Protein AF-A0A0G1FVR7-F1 (afdb_monomer_lite)

Foldseek 3Di:
DAEAEDEDDLVSQVVLQVVQVVCVVVCVVQVFDWDDDPDDSVVVDDPVVQPCPLLVVLLVVLVVLLVVLVCLLVDPDDPYAYEYEYCTTTQKAEDPQHYIYGHPHCVVVDDSNVSSLSVSLRSVCNSCVVLCVVVVFDPLLSSLLSVVSSCVSRVDDPPPDPRPDPCVQLVVLCVVDPPPSNSSRVRSD

Structure (mmCIF, N/CA/C/O backbone):
data_AF-A0A0G1FVR7-F1
#
_entry.id   AF-A0A0G1FVR7-F1
#
loop_
_atom_site.group_PDB
_atom_site.id
_atom_site.type_symbol
_atom_site.label_atom_id
_atom_site.label_alt_id
_atom_site.label_comp_id
_atom_site.label_asym_id
_atom_site.label_entity_id
_atom_site.label_seq_id
_atom_site.pdbx_PDB_ins_code
_atom_site.Cartn_x
_atom_site.Cartn_y
_atom_site.Cartn_z
_atom_site.occupancy
_atom_site.B_iso_or_equiv
_atom_site.auth_seq_id
_atom_site.auth_comp_id
_atom_site.auth_asym_id
_atom_site.auth_atom_id
_atom_site.pdbx_PDB_model_num
ATOM 1 N N . MET A 1 1 ? 9.400 4.899 13.885 1.00 84.56 1 MET A N 1
ATOM 2 C CA . MET A 1 1 ? 9.376 3.936 12.761 1.00 84.56 1 MET A CA 1
ATOM 3 C C . MET A 1 1 ? 10.341 4.420 11.691 1.00 84.56 1 MET A C 1
ATOM 5 O O . MET A 1 1 ? 10.355 5.613 11.426 1.00 84.56 1 MET A O 1
ATOM 9 N N . ARG A 1 2 ? 11.156 3.541 11.108 1.00 88.56 2 ARG A N 1
ATOM 10 C CA . ARG A 1 2 ? 12.060 3.830 9.986 1.00 88.56 2 ARG A CA 1
ATOM 11 C C . ARG A 1 2 ? 11.518 3.166 8.724 1.00 88.56 2 ARG A C 1
ATOM 13 O O . ARG A 1 2 ? 11.055 2.033 8.784 1.00 88.56 2 ARG A O 1
ATOM 20 N N . ILE A 1 3 ? 11.620 3.832 7.583 1.00 93.19 3 ILE A N 1
ATOM 21 C CA . ILE A 1 3 ? 11.258 3.244 6.290 1.00 93.19 3 ILE A CA 1
ATOM 22 C C . ILE A 1 3 ? 12.531 2.987 5.490 1.00 93.19 3 ILE A C 1
ATOM 24 O O . ILE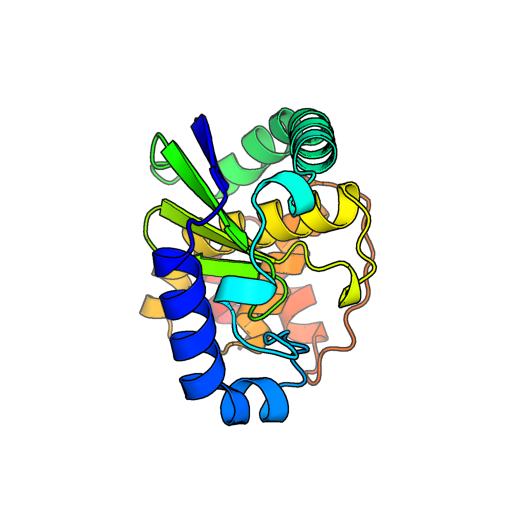 A 1 3 ? 13.396 3.860 5.384 1.00 93.19 3 ILE A O 1
ATOM 28 N N . LYS A 1 4 ? 12.670 1.760 4.981 1.00 95.88 4 LYS A N 1
ATOM 29 C CA . LYS A 1 4 ? 13.758 1.346 4.091 1.00 95.88 4 LYS A CA 1
ATOM 30 C C . LYS A 1 4 ? 13.198 1.141 2.694 1.00 95.88 4 LYS A C 1
ATOM 32 O O . LYS A 1 4 ? 12.375 0.255 2.492 1.00 95.88 4 LYS A O 1
ATOM 37 N N . PHE A 1 5 ? 13.671 1.949 1.759 1.00 96.38 5 PHE A N 1
ATOM 38 C CA . PHE A 1 5 ? 13.291 1.881 0.356 1.00 96.38 5 PHE A CA 1
ATOM 39 C C . PHE A 1 5 ? 14.248 0.972 -0.408 1.00 96.38 5 PHE A C 1
ATOM 41 O O . PHE A 1 5 ? 15.455 0.998 -0.162 1.00 96.38 5 PHE A O 1
ATOM 48 N N . LYS A 1 6 ? 13.708 0.186 -1.335 1.00 95.06 6 LYS A N 1
ATOM 49 C CA . LYS A 1 6 ? 14.468 -0.689 -2.221 1.00 95.06 6 LYS A CA 1
ATOM 50 C C . LYS A 1 6 ? 13.787 -0.766 -3.589 1.00 95.06 6 LYS A C 1
ATOM 52 O O . LYS A 1 6 ? 12.567 -0.853 -3.673 1.00 95.06 6 LYS A O 1
ATOM 57 N N . ILE A 1 7 ? 14.584 -0.783 -4.651 1.00 95.75 7 ILE A N 1
ATOM 58 C CA . ILE A 1 7 ? 14.139 -1.196 -5.987 1.00 95.75 7 ILE A CA 1
ATOM 59 C C . ILE A 1 7 ? 14.305 -2.712 -6.077 1.00 95.75 7 ILE A C 1
ATOM 61 O O . ILE A 1 7 ? 15.354 -3.237 -5.689 1.00 95.75 7 ILE A O 1
ATOM 65 N N . ASN A 1 8 ? 13.268 -3.414 -6.529 1.00 95.44 8 ASN A N 1
ATOM 66 C CA . ASN A 1 8 ? 13.366 -4.851 -6.745 1.00 95.44 8 ASN A CA 1
ATOM 67 C C . ASN A 1 8 ? 14.413 -5.154 -7.814 1.00 95.44 8 ASN A C 1
ATOM 69 O O . ASN A 1 8 ? 14.462 -4.496 -8.849 1.00 95.44 8 ASN A O 1
ATOM 73 N N . ASN A 1 9 ? 15.231 -6.171 -7.564 1.00 94.38 9 ASN A N 1
ATOM 74 C CA . ASN A 1 9 ? 16.109 -6.712 -8.591 1.00 94.38 9 ASN A CA 1
ATOM 75 C C . ASN A 1 9 ? 15.336 -7.633 -9.551 1.00 94.38 9 ASN A C 1
ATOM 77 O O . ASN A 1 9 ? 14.172 -7.965 -9.322 1.00 94.38 9 ASN A O 1
ATOM 81 N N . LEU A 1 10 ? 16.010 -8.084 -10.609 1.00 93.69 10 LEU A N 1
ATOM 82 C CA . LEU A 1 10 ? 15.426 -8.939 -11.643 1.00 93.69 10 LEU A CA 1
ATOM 83 C C . LEU A 1 10 ? 14.717 -10.183 -11.075 1.00 93.69 10 LEU A C 1
ATOM 85 O O . LEU A 1 10 ? 13.601 -10.507 -11.470 1.00 93.69 10 LEU A O 1
ATOM 89 N N . GLU A 1 11 ? 15.339 -10.860 -10.113 1.00 95.19 11 GLU A N 1
ATOM 90 C CA . GLU A 1 11 ? 14.785 -12.065 -9.492 1.00 95.19 11 GLU A CA 1
ATOM 91 C C . GLU A 1 11 ? 13.544 -11.763 -8.636 1.00 95.19 11 GLU A C 1
ATOM 93 O O . GLU A 1 11 ? 12.561 -12.505 -8.638 1.00 95.19 11 GLU A O 1
ATOM 98 N N . GLU A 1 12 ? 13.544 -10.636 -7.929 1.00 96.19 12 GLU A N 1
ATOM 99 C CA . GLU A 1 12 ? 12.371 -10.170 -7.193 1.00 96.19 12 GLU A CA 1
ATOM 100 C C . GLU A 1 12 ? 11.224 -9.800 -8.140 1.00 96.19 12 GLU A C 1
ATOM 102 O O . GLU A 1 12 ? 10.076 -10.143 -7.852 1.00 96.19 12 GLU A O 1
ATOM 107 N N . GLU A 1 13 ? 11.514 -9.193 -9.293 1.00 96.44 13 GLU A N 1
ATOM 108 C CA . GLU A 1 13 ? 10.503 -8.922 -10.320 1.00 96.44 13 GLU A CA 1
ATOM 109 C C . GLU A 1 13 ? 9.906 -10.204 -10.904 1.00 96.44 13 GLU A C 1
ATOM 111 O O . GLU A 1 13 ? 8.682 -10.298 -11.036 1.00 96.44 13 GLU A O 1
ATOM 116 N N . ARG A 1 14 ? 10.718 -11.244 -11.154 1.00 96.38 14 ARG A N 1
ATOM 117 C CA . ARG A 1 14 ? 10.198 -12.562 -11.568 1.00 96.38 14 ARG A CA 1
ATOM 118 C C . ARG A 1 14 ? 9.183 -13.101 -10.569 1.00 96.38 14 ARG A C 1
ATOM 120 O O . ARG A 1 14 ? 8.122 -13.585 -10.966 1.00 96.38 14 ARG A O 1
ATOM 127 N N . ARG A 1 15 ? 9.459 -12.972 -9.268 1.00 96.94 15 ARG A N 1
ATOM 128 C CA . ARG A 1 15 ? 8.536 -13.411 -8.206 1.00 96.94 15 ARG A CA 1
ATOM 129 C C . ARG A 1 15 ? 7.251 -12.590 -8.185 1.00 96.94 15 ARG A C 1
ATOM 131 O O . ARG A 1 15 ? 6.174 -13.163 -8.007 1.00 96.94 15 ARG A O 1
ATOM 138 N N . VAL A 1 16 ? 7.337 -11.274 -8.386 1.00 97.00 16 VAL A N 1
ATOM 139 C CA . VAL A 1 16 ? 6.151 -10.407 -8.494 1.00 97.00 16 VAL A CA 1
ATOM 140 C C . VAL A 1 16 ? 5.298 -10.808 -9.696 1.00 97.00 16 VAL A C 1
ATOM 142 O O . VAL A 1 16 ? 4.085 -10.972 -9.550 1.00 97.00 16 VAL A O 1
ATOM 145 N N . ILE A 1 17 ? 5.912 -11.038 -10.856 1.00 96.88 17 ILE A N 1
ATOM 146 C CA . ILE A 1 17 ? 5.222 -11.470 -12.077 1.00 96.88 17 ILE A CA 1
ATOM 147 C C . ILE A 1 17 ? 4.570 -12.837 -11.882 1.00 96.88 17 ILE A C 1
ATOM 149 O O . ILE A 1 17 ? 3.385 -12.990 -12.174 1.00 96.88 17 ILE A O 1
ATOM 153 N N . ALA A 1 18 ? 5.296 -13.819 -11.343 1.00 97.12 18 ALA A N 1
ATOM 154 C CA . ALA A 1 18 ? 4.766 -15.155 -11.081 1.00 97.12 18 ALA A CA 1
ATOM 155 C C . ALA A 1 18 ? 3.558 -15.107 -10.132 1.00 97.12 18 ALA A C 1
ATOM 157 O O . ALA A 1 18 ? 2.510 -15.696 -10.414 1.00 97.12 18 ALA A O 1
ATOM 158 N N . ARG A 1 19 ? 3.656 -14.333 -9.042 1.00 96.56 19 ARG A N 1
ATOM 159 C CA . ARG A 1 19 ? 2.534 -14.115 -8.121 1.00 96.56 19 ARG A CA 1
ATOM 160 C C . ARG A 1 19 ? 1.362 -13.429 -8.815 1.00 96.56 19 ARG A C 1
ATOM 162 O O . ARG A 1 19 ? 0.218 -13.802 -8.570 1.00 96.56 19 ARG A O 1
ATOM 169 N N . THR A 1 20 ? 1.633 -12.441 -9.663 1.00 96.38 20 THR A N 1
ATOM 170 C CA . THR A 1 20 ? 0.590 -11.716 -10.396 1.00 96.38 20 THR A CA 1
ATOM 171 C C . THR A 1 20 ? -0.153 -12.660 -11.330 1.00 96.38 20 THR A C 1
ATOM 173 O O . THR A 1 20 ? -1.373 -12.746 -11.242 1.00 96.38 20 THR A O 1
ATOM 176 N N . LYS A 1 21 ? 0.578 -13.457 -12.123 1.00 96.56 21 LYS A N 1
ATOM 177 C CA . LYS A 1 21 ? 0.022 -14.478 -13.023 1.00 96.56 21 LYS A CA 1
ATOM 178 C C . LYS A 1 21 ? -0.873 -15.476 -12.287 1.00 96.56 21 LYS A C 1
ATOM 180 O O . LYS A 1 21 ? -1.986 -15.729 -12.737 1.00 96.56 21 LYS A O 1
ATOM 185 N N . LYS A 1 22 ? -0.444 -15.959 -11.115 1.00 97.38 22 LYS A N 1
ATOM 186 C CA . LYS A 1 22 ? -1.236 -16.880 -10.278 1.00 97.38 22 LYS A CA 1
ATOM 187 C C . LYS A 1 22 ? -2.582 -16.292 -9.824 1.00 97.38 22 LYS A C 1
ATOM 189 O O . LYS A 1 22 ? -3.509 -17.048 -9.561 1.00 97.38 22 LYS A O 1
ATOM 194 N N . ASN A 1 23 ? -2.700 -14.966 -9.728 1.00 95.94 23 ASN A N 1
ATOM 195 C CA . ASN A 1 23 ? -3.872 -14.285 -9.170 1.00 95.94 23 ASN A CA 1
ATOM 196 C C . ASN A 1 23 ? -4.674 -13.470 -10.204 1.00 95.94 23 ASN A C 1
ATOM 198 O O . ASN A 1 23 ? -5.590 -12.750 -9.816 1.00 95.94 23 ASN A O 1
ATOM 202 N N . ILE A 1 24 ? -4.384 -13.588 -11.510 1.00 95.50 24 ILE A N 1
ATOM 203 C CA . ILE A 1 24 ? -5.054 -12.799 -12.566 1.00 95.50 24 ILE A CA 1
ATOM 204 C C . ILE A 1 24 ? -6.577 -12.905 -12.486 1.00 95.50 24 ILE A C 1
ATOM 206 O O . ILE A 1 24 ? -7.256 -11.883 -12.542 1.00 95.50 24 ILE A O 1
ATOM 210 N N . ALA A 1 25 ? -7.116 -14.121 -12.352 1.00 96.06 25 ALA A N 1
ATOM 211 C CA . ALA A 1 25 ? -8.562 -14.329 -12.293 1.00 96.06 25 ALA A CA 1
ATOM 212 C C . ALA A 1 25 ? -9.182 -13.582 -11.105 1.00 96.06 25 ALA A C 1
ATOM 214 O O . ALA A 1 25 ? -10.170 -12.871 -11.259 1.00 96.06 25 ALA A O 1
ATOM 215 N N . TRP A 1 26 ? -8.546 -13.668 -9.936 1.00 95.25 26 TRP A N 1
ATOM 216 C CA . TRP A 1 26 ? -8.997 -12.965 -8.741 1.00 95.25 26 TRP A CA 1
ATOM 217 C C . TRP A 1 26 ? -8.943 -11.442 -8.914 1.00 95.25 26 TRP A C 1
ATOM 219 O O . TRP A 1 26 ? -9.895 -10.757 -8.545 1.00 95.25 26 TRP A O 1
ATOM 229 N N . PHE A 1 27 ? -7.870 -10.908 -9.514 1.00 94.50 27 PHE A N 1
ATOM 230 C CA . PHE A 1 27 ? -7.745 -9.471 -9.778 1.00 94.50 27 PHE A CA 1
ATOM 231 C C . PHE A 1 27 ? -8.822 -8.980 -10.741 1.00 94.50 27 PHE A C 1
ATOM 233 O O . PHE A 1 27 ? -9.510 -8.010 -10.433 1.00 94.50 27 PHE A O 1
ATOM 240 N N . LYS A 1 28 ? -9.018 -9.685 -11.863 1.00 93.25 28 LYS A N 1
ATOM 241 C CA . LYS A 1 28 ? -10.048 -9.354 -12.856 1.00 93.25 28 LYS A CA 1
ATOM 242 C C . LYS A 1 28 ? -11.447 -9.374 -12.245 1.00 93.25 28 LYS A C 1
ATOM 244 O O . LYS A 1 28 ? -12.172 -8.396 -12.380 1.00 93.25 28 LYS A O 1
ATOM 249 N N . ASN A 1 29 ? -11.785 -10.429 -11.501 1.00 93.62 29 ASN A N 1
ATOM 250 C CA . ASN A 1 29 ? -13.096 -10.575 -10.860 1.00 93.62 29 ASN A CA 1
ATOM 251 C C . ASN A 1 29 ? -13.389 -9.476 -9.826 1.00 93.62 29 ASN A C 1
ATOM 253 O O . ASN A 1 29 ? -14.543 -9.259 -9.473 1.00 93.62 29 ASN A O 1
ATOM 257 N N . ARG A 1 30 ? -12.355 -8.795 -9.323 1.00 90.44 30 ARG A N 1
ATOM 258 C CA . ARG A 1 30 ? -12.471 -7.700 -8.352 1.00 90.44 30 ARG A CA 1
ATOM 259 C C . ARG A 1 30 ? -12.168 -6.325 -8.942 1.00 90.44 30 ARG A C 1
ATOM 261 O O . ARG A 1 30 ? -12.019 -5.372 -8.189 1.00 90.44 30 ARG A O 1
ATOM 268 N N . GLY A 1 31 ? -12.062 -6.213 -10.266 1.00 90.81 31 GLY A N 1
ATOM 269 C CA . GLY A 1 31 ? -11.836 -4.933 -10.940 1.00 90.81 31 GLY A CA 1
ATOM 270 C C . GLY A 1 31 ? -10.450 -4.325 -10.704 1.00 90.81 31 GLY A C 1
ATOM 271 O O . GLY A 1 31 ? -10.259 -3.132 -10.928 1.00 90.81 31 GLY A O 1
ATOM 272 N N . TYR A 1 32 ? -9.464 -5.111 -10.263 1.00 91.25 32 TYR A N 1
ATOM 273 C CA . TYR A 1 32 ? -8.098 -4.619 -10.101 1.00 91.25 32 TYR A CA 1
ATOM 274 C C . TYR A 1 32 ? -7.389 -4.492 -11.448 1.00 91.25 32 TYR A C 1
ATOM 276 O O . TYR A 1 32 ? -7.261 -5.462 -12.198 1.00 91.25 32 TYR A O 1
ATOM 284 N N . PHE A 1 33 ? -6.820 -3.313 -11.700 1.00 92.44 33 PHE A N 1
ATOM 285 C CA . PHE A 1 33 ? -5.826 -3.124 -12.750 1.00 92.44 33 PHE A CA 1
ATOM 286 C C . PHE A 1 33 ? -4.452 -3.636 -12.290 1.00 92.44 33 PHE A C 1
ATOM 288 O O . PHE A 1 33 ? -4.021 -3.365 -11.161 1.00 92.44 33 PHE A O 1
ATOM 295 N N . PHE A 1 34 ? -3.749 -4.349 -13.170 1.00 95.00 34 PHE A N 1
ATOM 296 C CA . PHE A 1 34 ? -2.412 -4.894 -12.932 1.00 95.00 34 PHE A CA 1
ATOM 297 C C . PHE A 1 34 ? -1.532 -4.754 -14.177 1.00 95.00 34 PHE A C 1
ATOM 299 O O . PHE A 1 34 ? -2.031 -4.728 -15.300 1.00 95.00 34 PHE A O 1
ATOM 306 N N . THR A 1 35 ? -0.215 -4.714 -13.981 1.00 95.44 35 THR A N 1
ATOM 307 C CA . THR A 1 35 ? 0.769 -4.695 -15.069 1.00 95.44 35 THR A CA 1
ATOM 308 C C . THR A 1 35 ? 1.586 -5.984 -15.115 1.00 95.44 35 THR A C 1
ATOM 310 O O . THR A 1 35 ? 1.921 -6.585 -14.094 1.00 95.44 35 THR A O 1
ATOM 313 N N . LEU A 1 36 ? 1.919 -6.410 -16.327 1.00 95.25 36 LEU A N 1
ATOM 314 C CA . LEU A 1 36 ? 2.846 -7.494 -16.648 1.00 95.25 36 LEU A CA 1
ATOM 315 C C . LEU A 1 36 ? 3.868 -6.947 -17.660 1.00 95.25 36 LEU A C 1
ATOM 317 O O . LEU A 1 36 ? 3.597 -5.892 -18.244 1.00 95.25 36 LEU A O 1
ATOM 321 N N . PRO A 1 37 ? 5.034 -7.593 -17.829 1.00 93.44 37 PRO A N 1
ATOM 322 C CA . PRO A 1 37 ? 5.956 -7.222 -18.897 1.00 93.44 37 PRO A CA 1
ATOM 323 C C . PRO A 1 37 ? 5.302 -7.462 -20.260 1.00 93.44 37 PRO A C 1
ATOM 325 O O . PRO A 1 37 ? 4.536 -8.420 -20.409 1.00 93.44 37 PRO A O 1
ATOM 328 N N . ASP A 1 38 ? 5.584 -6.584 -21.221 1.00 90.19 38 ASP A N 1
ATOM 329 C CA . ASP A 1 38 ? 5.068 -6.710 -22.590 1.00 90.19 38 ASP A CA 1
ATOM 330 C C . ASP A 1 38 ? 5.922 -7.713 -23.403 1.00 90.19 38 ASP A C 1
ATOM 332 O O . ASP A 1 38 ? 5.406 -8.424 -24.261 1.00 90.19 38 ASP A O 1
ATOM 336 N N . ASN A 1 39 ? 7.208 -7.830 -23.059 1.00 91.19 39 ASN A N 1
ATOM 337 C CA . ASN A 1 39 ? 8.238 -8.692 -23.641 1.00 91.19 39 ASN A CA 1
ATOM 338 C C . ASN A 1 39 ? 8.929 -9.535 -22.551 1.00 91.19 39 ASN A C 1
ATOM 340 O O . ASN A 1 39 ? 8.396 -9.754 -21.456 1.00 91.19 39 ASN A O 1
ATOM 344 N N . ARG A 1 40 ? 10.136 -10.045 -22.833 1.00 89.62 40 ARG A N 1
ATOM 345 C CA . ARG A 1 40 ? 10.938 -10.744 -21.823 1.00 89.62 40 ARG A CA 1
ATOM 346 C C . ARG A 1 40 ? 11.379 -9.759 -20.745 1.00 89.62 40 ARG A C 1
ATOM 348 O O . ARG A 1 40 ? 11.822 -8.649 -21.026 1.00 89.62 40 ARG A O 1
ATOM 355 N N . LEU A 1 41 ? 11.279 -10.183 -19.487 1.00 90.69 41 LEU A N 1
ATOM 356 C CA . LEU A 1 41 ? 11.603 -9.335 -18.341 1.00 90.69 41 LEU A CA 1
ATOM 357 C C . LEU A 1 41 ? 13.048 -8.819 -18.405 1.00 90.69 41 LEU A C 1
ATOM 359 O O . LEU A 1 41 ? 13.304 -7.671 -18.058 1.00 90.69 41 LEU A O 1
ATOM 363 N N . GLU A 1 42 ? 13.971 -9.668 -18.841 1.00 90.06 42 GLU A N 1
ATOM 364 C CA . GLU A 1 42 ? 15.397 -9.380 -18.987 1.00 90.06 42 GLU A CA 1
ATOM 365 C C . GLU A 1 42 ? 15.671 -8.229 -19.965 1.00 90.06 42 GLU A C 1
ATOM 367 O O . GLU A 1 42 ? 16.635 -7.494 -19.780 1.00 90.06 42 GLU A O 1
ATOM 372 N N . GLU A 1 43 ? 14.813 -8.054 -20.971 1.00 87.75 43 GLU A N 1
ATOM 373 C CA . GLU A 1 43 ? 14.919 -6.996 -21.982 1.00 87.75 43 GLU A CA 1
ATOM 374 C C . GLU A 1 43 ? 14.299 -5.682 -21.483 1.00 87.75 43 GLU A C 1
ATOM 376 O O . GLU A 1 43 ? 14.758 -4.586 -21.809 1.00 87.75 43 GLU A O 1
ATOM 381 N N . GLU A 1 44 ? 13.252 -5.767 -20.658 1.00 85.75 44 GLU A N 1
ATOM 382 C CA . GLU A 1 44 ? 12.537 -4.590 -20.162 1.00 85.75 44 GLU A CA 1
ATOM 383 C C . GLU A 1 44 ? 13.131 -3.999 -18.884 1.00 85.75 44 GLU A C 1
ATOM 385 O O . GLU A 1 44 ? 13.023 -2.782 -18.652 1.00 85.75 44 GLU A O 1
ATOM 390 N N . TYR A 1 45 ? 13.724 -4.849 -18.043 1.00 87.94 45 TYR A N 1
ATOM 391 C CA . TYR A 1 45 ? 14.236 -4.474 -16.736 1.00 87.94 45 TYR A CA 1
ATOM 392 C C . TYR A 1 45 ? 15.445 -3.544 -16.866 1.00 87.94 45 TYR A C 1
ATOM 394 O O . TYR A 1 45 ? 16.499 -3.900 -17.378 1.00 87.94 45 TYR A O 1
ATOM 402 N N . SER A 1 46 ? 15.303 -2.345 -16.311 1.00 82.38 46 SER A N 1
ATOM 403 C CA . SER A 1 46 ? 16.415 -1.437 -16.053 1.00 82.38 46 SER A CA 1
ATOM 404 C C . SER A 1 46 ? 16.138 -0.698 -14.751 1.00 82.38 46 SER A C 1
ATOM 406 O O . SER A 1 46 ? 15.070 -0.103 -14.584 1.00 82.38 46 SER A O 1
ATOM 408 N N . GLY A 1 47 ? 17.098 -0.732 -13.823 1.00 73.75 47 GLY A N 1
ATOM 409 C CA . GLY A 1 47 ? 16.978 -0.055 -12.529 1.00 73.75 47 GLY A CA 1
ATOM 410 C C . GLY A 1 47 ? 16.806 1.463 -12.663 1.00 73.75 47 GLY A C 1
ATOM 411 O O . GLY A 1 47 ? 16.125 2.082 -11.848 1.00 73.75 47 GLY A O 1
ATOM 412 N N . GLU A 1 48 ? 17.333 2.062 -13.732 1.00 76.56 48 GLU A N 1
ATOM 413 C CA . GLU A 1 48 ? 17.220 3.500 -14.009 1.00 76.56 48 GLU A CA 1
ATOM 414 C C . GLU A 1 48 ? 15.776 3.933 -14.288 1.00 76.56 48 GLU A C 1
ATOM 416 O O . GLU A 1 48 ? 15.368 5.050 -13.957 1.00 76.56 48 GLU A O 1
ATOM 421 N N . LYS A 1 49 ? 14.953 3.019 -14.818 1.00 78.19 49 LYS A N 1
ATOM 422 C CA . LYS A 1 49 ? 13.541 3.278 -15.127 1.00 78.19 49 LYS A CA 1
ATOM 423 C C . LYS A 1 49 ? 12.667 3.458 -13.883 1.00 78.19 49 LYS A C 1
ATOM 425 O O . LYS A 1 49 ? 11.485 3.763 -14.025 1.00 78.19 49 LYS A O 1
ATOM 430 N N . TYR A 1 50 ? 13.197 3.240 -12.679 1.00 79.50 50 TYR A N 1
ATOM 431 C CA . TYR A 1 50 ? 12.395 3.250 -11.458 1.00 79.50 50 TYR A CA 1
ATOM 432 C C . TYR A 1 50 ? 12.208 4.646 -10.853 1.00 79.50 50 TYR A C 1
ATOM 434 O O . TYR A 1 50 ? 11.344 4.781 -10.003 1.00 79.50 50 TYR A O 1
ATOM 442 N N . LYS A 1 51 ? 12.957 5.682 -11.272 1.00 83.12 51 LYS A N 1
ATOM 443 C CA . LYS A 1 51 ? 12.783 7.116 -10.904 1.00 83.12 51 LYS A CA 1
ATOM 444 C C . LYS A 1 51 ? 12.085 7.394 -9.542 1.00 83.12 51 LYS A C 1
ATOM 446 O O . LYS A 1 51 ? 11.194 8.235 -9.442 1.00 83.12 51 LYS A O 1
ATOM 451 N N . ILE A 1 52 ? 12.504 6.713 -8.464 1.00 92.38 52 ILE A N 1
ATOM 452 C CA . ILE A 1 52 ? 11.782 6.719 -7.170 1.00 92.38 52 ILE A CA 1
ATOM 453 C C . ILE A 1 52 ? 12.079 7.944 -6.303 1.00 92.38 52 ILE A C 1
ATOM 455 O O . ILE A 1 52 ? 11.429 8.151 -5.280 1.00 92.38 52 ILE A O 1
ATOM 459 N N . SER A 1 53 ? 13.067 8.758 -6.675 1.00 93.62 53 SER A N 1
ATOM 460 C CA . SER A 1 53 ? 13.506 9.915 -5.887 1.00 93.62 53 SER A CA 1
ATOM 461 C C . SER A 1 53 ? 12.369 10.909 -5.641 1.00 93.62 53 SER A C 1
ATOM 463 O O . SER A 1 53 ? 12.208 11.386 -4.518 1.00 93.62 53 SER A O 1
ATOM 465 N N . ALA A 1 54 ? 11.534 11.161 -6.653 1.00 93.06 54 ALA A N 1
ATOM 466 C CA . ALA A 1 54 ? 10.362 12.023 -6.531 1.00 93.06 54 ALA A CA 1
ATOM 467 C C . ALA A 1 54 ? 9.325 11.445 -5.554 1.00 93.06 54 ALA A C 1
ATOM 469 O O . ALA A 1 54 ? 8.811 12.172 -4.710 1.00 93.06 54 ALA A O 1
ATOM 470 N N . VAL A 1 55 ? 9.071 10.133 -5.609 1.00 94.00 55 VAL A N 1
ATOM 471 C CA . VAL A 1 55 ? 8.151 9.444 -4.687 1.00 94.00 55 VAL A CA 1
ATOM 472 C C . VAL A 1 55 ? 8.660 9.537 -3.252 1.00 94.00 55 VAL A C 1
ATOM 474 O O . VAL A 1 55 ? 7.907 9.891 -2.350 1.00 94.00 55 VAL A O 1
ATOM 477 N N . ILE A 1 56 ? 9.953 9.276 -3.035 1.00 95.75 56 ILE A N 1
ATOM 478 C CA . ILE A 1 56 ? 10.574 9.391 -1.710 1.00 95.75 56 ILE A CA 1
ATOM 479 C C . ILE A 1 56 ? 10.471 10.833 -1.204 1.00 95.75 56 ILE A C 1
ATOM 481 O O . ILE A 1 56 ? 10.140 11.042 -0.040 1.00 95.75 56 ILE A O 1
ATOM 485 N N . LYS A 1 57 ? 10.720 11.831 -2.059 1.00 95.88 57 LYS A N 1
ATOM 486 C CA . LYS A 1 57 ? 10.583 13.247 -1.699 1.00 95.88 57 LYS A CA 1
ATOM 487 C C . LYS A 1 57 ? 9.155 13.583 -1.270 1.00 95.88 57 LYS A C 1
ATOM 489 O O . LYS A 1 57 ? 8.991 14.228 -0.238 1.00 95.88 57 LYS A O 1
ATOM 494 N N . GLU A 1 58 ? 8.141 13.134 -2.011 1.00 94.38 58 GLU A N 1
ATOM 495 C CA . GLU A 1 58 ? 6.737 13.327 -1.621 1.00 94.38 58 GLU A CA 1
ATOM 496 C C . GLU A 1 58 ? 6.410 12.621 -0.304 1.00 94.38 58 GLU A C 1
ATOM 498 O O . GLU A 1 58 ? 5.837 13.247 0.588 1.00 94.38 58 GLU A O 1
ATOM 503 N N . TRP A 1 59 ? 6.865 11.378 -0.123 1.00 95.00 59 TRP A N 1
ATOM 504 C CA . TRP A 1 59 ? 6.695 10.653 1.136 1.00 95.00 59 TRP A CA 1
ATOM 505 C C . TRP A 1 59 ? 7.233 11.442 2.327 1.00 95.00 59 TRP A C 1
ATOM 507 O O . TRP A 1 59 ? 6.543 11.583 3.333 1.00 95.00 59 TRP A O 1
ATOM 517 N N . ARG A 1 60 ? 8.443 12.008 2.219 1.00 95.19 60 ARG A N 1
ATOM 518 C CA . ARG A 1 60 ? 9.059 12.781 3.312 1.00 95.19 60 ARG A CA 1
ATOM 519 C C . ARG A 1 60 ? 8.233 13.996 3.731 1.00 95.19 60 ARG A C 1
ATOM 521 O O . ARG A 1 60 ? 8.267 14.348 4.907 1.00 95.19 60 ARG A O 1
ATOM 528 N N . LYS A 1 61 ? 7.469 14.609 2.820 1.00 93.25 61 LYS A N 1
ATOM 529 C CA . LYS A 1 61 ? 6.575 15.731 3.157 1.00 93.25 61 LYS A CA 1
ATOM 530 C C . LYS A 1 61 ? 5.423 15.284 4.057 1.00 93.25 61 LYS A C 1
ATOM 532 O O . LYS A 1 61 ? 5.075 15.986 5.001 1.00 93.25 61 LYS A O 1
ATOM 537 N N . THR A 1 62 ? 4.846 14.115 3.782 1.00 89.38 62 THR A N 1
ATOM 538 C CA . THR A 1 62 ? 3.694 13.577 4.525 1.00 89.38 62 THR A CA 1
ATOM 539 C C . THR A 1 62 ? 4.089 12.690 5.703 1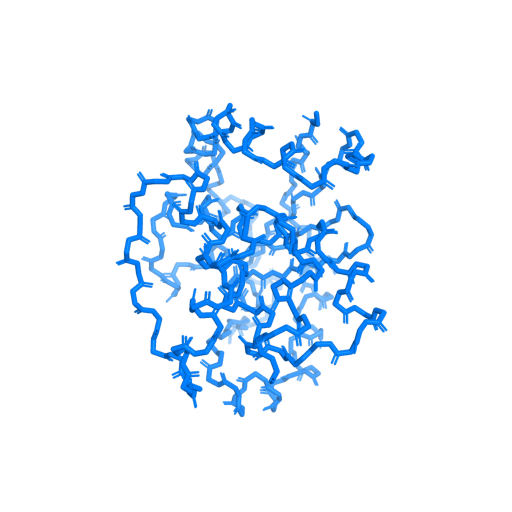.00 89.38 62 THR A C 1
ATOM 541 O O . THR A 1 62 ? 3.270 12.441 6.583 1.00 89.38 62 THR A O 1
ATOM 544 N N . GLU A 1 63 ? 5.340 12.226 5.756 1.00 91.88 63 GLU A N 1
ATOM 545 C CA . GLU A 1 63 ? 5.819 11.227 6.715 1.00 91.88 63 GLU A CA 1
ATOM 546 C C . GLU A 1 63 ? 5.549 11.633 8.162 1.00 91.88 63 GLU A C 1
ATOM 548 O O . GLU A 1 63 ? 5.024 10.834 8.928 1.00 91.88 63 GLU A O 1
ATOM 553 N N . LYS A 1 64 ? 5.851 12.878 8.553 1.00 90.44 64 LYS A N 1
ATOM 554 C CA . LYS A 1 64 ? 5.639 13.337 9.936 1.00 90.44 64 LYS A CA 1
ATOM 555 C C . LYS A 1 64 ? 4.164 13.270 10.345 1.00 90.44 64 LYS A C 1
ATOM 557 O O . LYS A 1 64 ? 3.863 12.825 11.452 1.00 90.44 64 LYS A O 1
ATOM 562 N N . ILE A 1 65 ? 3.268 13.710 9.461 1.00 91.44 65 ILE A N 1
ATOM 563 C CA . ILE A 1 65 ? 1.817 13.703 9.691 1.00 91.44 65 ILE A CA 1
ATOM 564 C C . ILE A 1 65 ? 1.330 12.257 9.773 1.00 91.44 65 ILE A C 1
ATOM 566 O O . ILE A 1 65 ? 0.709 11.874 10.761 1.00 91.44 65 ILE A O 1
ATOM 570 N N . PHE A 1 66 ? 1.722 11.429 8.804 1.00 92.44 66 PHE A N 1
ATOM 571 C CA . PHE A 1 66 ? 1.366 10.018 8.771 1.00 92.44 66 PHE A CA 1
ATOM 572 C C . PHE A 1 66 ? 1.840 9.267 10.021 1.00 92.44 66 PHE A C 1
ATOM 574 O O . PHE A 1 66 ? 1.053 8.594 10.677 1.00 92.44 66 PHE A O 1
ATOM 581 N N . LEU A 1 67 ? 3.109 9.435 10.410 1.00 90.25 67 LEU A N 1
ATOM 582 C CA . LEU A 1 67 ? 3.690 8.814 11.604 1.00 90.25 67 LEU A CA 1
ATOM 583 C C . LEU A 1 67 ? 3.006 9.255 12.901 1.00 90.25 67 LEU A C 1
ATOM 585 O O . LEU A 1 67 ? 2.992 8.487 13.862 1.00 90.25 67 LEU A O 1
ATOM 589 N N . LYS A 1 68 ? 2.477 10.482 12.955 1.00 89.44 68 LYS A N 1
ATOM 590 C CA . LYS A 1 68 ? 1.656 10.944 14.078 1.00 89.44 68 LYS A CA 1
ATOM 591 C C . LYS A 1 68 ? 0.288 10.261 14.053 1.00 89.44 68 LYS A C 1
ATOM 593 O O . LYS A 1 68 ? -0.124 9.753 15.090 1.00 89.44 68 LYS A O 1
ATOM 598 N N . GLY A 1 69 ? -0.362 10.208 12.891 1.00 89.88 69 GLY A N 1
ATOM 599 C CA . GLY A 1 69 ? -1.686 9.612 12.714 1.00 89.88 69 GLY A CA 1
ATOM 600 C C . GLY A 1 69 ? -1.729 8.120 13.027 1.00 89.88 69 GLY A C 1
ATOM 601 O O . GLY A 1 69 ? -2.573 7.684 13.793 1.00 89.88 69 GLY A O 1
ATOM 602 N N . ILE A 1 70 ? -0.756 7.329 12.567 1.00 90.06 70 ILE A N 1
ATOM 603 C CA . ILE A 1 70 ? -0.732 5.877 12.834 1.00 90.06 70 ILE A CA 1
ATOM 604 C C . ILE A 1 70 ? -0.523 5.512 14.314 1.00 90.06 70 ILE A C 1
ATOM 606 O O . ILE A 1 70 ? -0.618 4.340 14.675 1.00 90.06 70 ILE A O 1
ATOM 610 N N . LYS A 1 71 ? -0.242 6.477 15.201 1.00 87.62 71 LYS A N 1
ATOM 611 C CA . LYS A 1 71 ? -0.183 6.208 16.647 1.00 87.62 71 LYS A CA 1
ATOM 612 C C . LYS A 1 71 ? -1.537 5.779 17.218 1.00 87.62 71 LYS A C 1
ATOM 614 O O . LYS A 1 71 ? -1.543 5.117 18.251 1.00 87.62 71 LYS A O 1
ATOM 619 N N . ILE A 1 72 ? -2.648 6.075 16.534 1.00 87.25 72 ILE A N 1
ATOM 620 C CA . ILE A 1 72 ? -4.001 5.637 16.919 1.00 87.25 72 ILE A CA 1
ATOM 621 C C . ILE A 1 72 ? -4.114 4.121 17.106 1.00 87.25 72 ILE A C 1
ATOM 623 O O . ILE A 1 72 ? -4.908 3.662 17.917 1.00 87.25 72 ILE A O 1
ATOM 627 N N . PHE A 1 73 ? -3.300 3.329 16.398 1.00 84.81 73 PHE A N 1
ATOM 628 C CA . PHE A 1 73 ? -3.364 1.873 16.499 1.00 84.81 73 PHE A CA 1
ATOM 629 C C . PHE A 1 73 ? -2.851 1.342 17.842 1.00 84.81 73 PHE A C 1
ATOM 631 O O . PHE A 1 73 ? -3.053 0.161 18.109 1.00 84.81 73 PHE A O 1
ATOM 638 N N . ASN A 1 74 ? -2.176 2.178 18.649 1.00 72.44 74 ASN A N 1
ATOM 639 C CA . ASN A 1 74 ? -1.622 1.860 19.971 1.00 72.44 74 ASN A CA 1
ATOM 640 C C . ASN A 1 74 ? -0.969 0.463 20.050 1.00 72.44 74 ASN A C 1
ATOM 642 O O . ASN A 1 74 ? -1.192 -0.313 20.976 1.00 72.44 74 ASN A O 1
ATOM 646 N N . ARG A 1 75 ? -0.208 0.111 19.010 1.00 70.50 75 ARG A N 1
ATOM 647 C CA . ARG A 1 75 ? 0.452 -1.187 18.838 1.00 70.50 75 ARG A CA 1
ATOM 648 C C . ARG A 1 75 ? 1.930 -0.980 18.602 1.00 70.50 75 ARG A C 1
ATOM 650 O O . ARG A 1 75 ? 2.323 0.031 18.018 1.00 70.50 75 ARG A O 1
ATOM 657 N N . ASP A 1 76 ? 2.724 -1.974 18.994 1.00 64.44 76 ASP A N 1
ATOM 658 C CA . ASP A 1 76 ? 4.161 -1.986 18.749 1.00 64.44 76 ASP A CA 1
ATOM 659 C C . ASP A 1 76 ? 4.447 -1.880 17.255 1.00 64.44 76 ASP A C 1
ATOM 661 O O . ASP A 1 76 ? 4.394 -2.842 16.483 1.00 64.44 76 ASP A O 1
ATOM 665 N N . ILE A 1 77 ? 4.766 -0.658 16.844 1.00 62.25 77 ILE A N 1
ATOM 666 C CA . ILE A 1 77 ? 5.182 -0.368 15.490 1.00 62.25 77 ILE A CA 1
ATOM 667 C C . ILE A 1 77 ? 6.513 -1.085 15.293 1.00 62.25 77 ILE A C 1
ATOM 669 O O . ILE A 1 77 ? 7.502 -0.770 15.967 1.00 62.25 77 ILE A O 1
ATOM 673 N N . LYS A 1 78 ? 6.579 -2.027 14.341 1.00 69.44 78 LYS A N 1
ATOM 674 C CA . LYS A 1 78 ? 7.870 -2.579 13.922 1.00 69.44 78 LYS A CA 1
ATOM 675 C C . LYS A 1 78 ? 8.797 -1.409 13.624 1.00 69.44 78 LYS A C 1
ATOM 677 O O . LYS A 1 78 ? 8.471 -0.506 12.853 1.00 69.44 78 LYS A O 1
ATOM 682 N N . LYS A 1 79 ? 9.982 -1.420 14.243 1.00 79.31 79 LYS A N 1
ATOM 683 C CA . LYS A 1 79 ? 10.928 -0.302 14.134 1.00 79.31 79 LYS A CA 1
ATOM 684 C C . LYS A 1 79 ? 11.264 0.027 12.680 1.00 79.31 79 LYS A C 1
ATOM 686 O O . LYS A 1 79 ? 11.623 1.169 12.415 1.00 79.31 79 LYS A O 1
ATOM 691 N N . THR A 1 80 ? 11.142 -0.934 11.757 1.00 91.69 80 THR A N 1
ATOM 692 C CA . THR A 1 80 ? 11.407 -0.749 10.329 1.00 91.69 80 THR A CA 1
ATOM 693 C C . THR A 1 80 ? 10.306 -1.338 9.446 1.00 91.69 80 THR A C 1
ATOM 695 O O . THR A 1 80 ? 9.966 -2.502 9.630 1.00 91.69 80 THR A O 1
ATOM 698 N N . ILE A 1 81 ? 9.841 -0.572 8.454 1.00 94.88 81 ILE A N 1
ATOM 699 C CA . ILE A 1 81 ? 9.027 -1.045 7.322 1.00 94.88 81 ILE A CA 1
ATOM 700 C C . ILE A 1 81 ? 9.891 -1.065 6.058 1.00 94.88 81 ILE A C 1
ATOM 702 O O . ILE A 1 81 ? 10.649 -0.125 5.797 1.00 94.88 81 ILE A O 1
ATOM 706 N N . LYS A 1 82 ? 9.797 -2.143 5.281 1.00 97.38 82 LYS A N 1
ATOM 707 C CA . LYS A 1 82 ? 10.514 -2.331 4.016 1.00 97.38 82 LYS A CA 1
ATOM 708 C C . LYS A 1 82 ? 9.567 -2.040 2.857 1.00 97.38 82 LYS A C 1
ATOM 710 O O . LYS A 1 82 ? 8.544 -2.703 2.714 1.00 97.38 82 LYS A O 1
ATOM 715 N N . VAL A 1 83 ? 9.931 -1.070 2.034 1.00 97.69 83 VAL A N 1
ATOM 716 C CA . VAL A 1 83 ? 9.179 -0.668 0.847 1.00 97.69 83 VAL A CA 1
ATOM 717 C C . VAL A 1 83 ? 9.974 -1.084 -0.373 1.00 97.69 83 VAL A C 1
ATOM 719 O O . VAL A 1 83 ? 11.062 -0.560 -0.616 1.00 97.69 83 VAL A O 1
ATOM 722 N N . SER A 1 84 ? 9.422 -2.030 -1.120 1.00 97.69 84 SER A N 1
ATOM 723 C CA . SER A 1 84 ? 9.939 -2.454 -2.414 1.00 97.69 84 SER A CA 1
ATOM 724 C C . SER A 1 84 ? 9.170 -1.762 -3.534 1.00 97.69 84 SER A C 1
ATOM 726 O O . SER A 1 84 ? 7.943 -1.699 -3.490 1.00 97.69 84 SER A O 1
ATOM 728 N N . PHE A 1 85 ? 9.870 -1.292 -4.559 1.00 97.19 85 PHE A N 1
ATOM 729 C CA . PHE A 1 85 ? 9.257 -0.765 -5.776 1.00 97.19 85 PHE A CA 1
ATOM 730 C C . PHE A 1 85 ? 9.331 -1.788 -6.906 1.00 97.19 85 PHE A C 1
ATOM 732 O O . PHE A 1 85 ? 10.355 -2.452 -7.063 1.00 97.19 85 PHE A O 1
ATOM 739 N N . THR A 1 86 ? 8.250 -1.885 -7.679 1.00 96.38 86 THR A N 1
ATOM 740 C CA . THR A 1 86 ? 8.097 -2.773 -8.841 1.00 96.38 86 THR A CA 1
ATOM 741 C C . THR A 1 86 ? 7.456 -2.042 -10.018 1.00 96.38 86 THR A C 1
ATOM 743 O O . THR A 1 86 ? 6.793 -1.023 -9.834 1.00 96.38 86 THR A O 1
ATOM 746 N N . ARG A 1 87 ? 7.625 -2.564 -11.234 1.00 94.44 87 ARG A N 1
ATOM 747 C CA . ARG A 1 87 ? 6.854 -2.149 -12.420 1.00 94.44 87 ARG A CA 1
ATOM 748 C C . ARG A 1 87 ? 5.734 -3.136 -12.780 1.00 94.44 87 ARG A C 1
ATOM 750 O O . ARG A 1 87 ? 5.058 -2.947 -13.795 1.00 94.44 87 ARG A O 1
ATOM 757 N N . TYR A 1 88 ? 5.520 -4.178 -11.979 1.00 95.62 88 TYR A N 1
ATOM 758 C CA . TYR A 1 88 ? 4.587 -5.266 -12.272 1.00 95.62 88 TYR A CA 1
ATOM 759 C C . TYR A 1 88 ? 3.654 -5.556 -11.090 1.00 95.62 88 TYR A C 1
ATOM 761 O O . TYR A 1 88 ? 3.939 -5.234 -9.939 1.00 95.62 88 TYR A O 1
ATO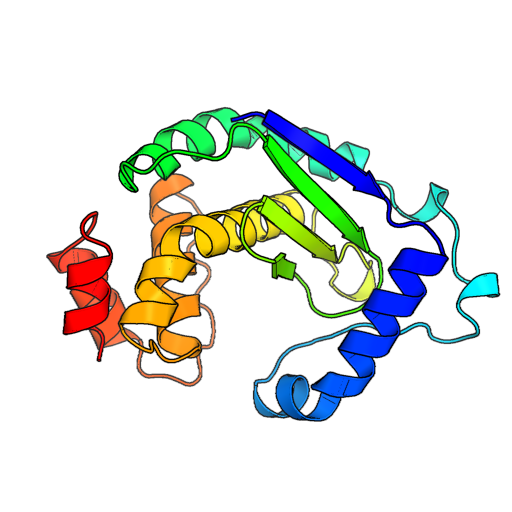M 769 N N . GLY A 1 89 ? 2.521 -6.196 -11.371 1.00 96.06 89 GLY A N 1
ATOM 770 C CA . GLY A 1 89 ? 1.477 -6.484 -10.388 1.00 96.06 89 GLY A CA 1
ATOM 771 C C . GLY A 1 89 ? 0.446 -5.370 -10.251 1.00 96.06 89 GLY A C 1
ATOM 772 O O . GLY A 1 89 ? 0.293 -4.545 -11.144 1.00 96.06 89 GLY A O 1
ATOM 773 N N . VAL A 1 90 ? -0.299 -5.379 -9.147 1.00 95.88 90 VAL A N 1
ATOM 774 C CA . VAL A 1 90 ? -1.315 -4.362 -8.815 1.00 95.88 90 VAL A CA 1
ATOM 775 C C . VAL A 1 90 ? -0.677 -3.086 -8.250 1.00 95.88 90 VAL A C 1
ATOM 777 O O . VAL A 1 90 ? 0.515 -3.076 -7.957 1.00 95.88 90 VAL A O 1
ATOM 780 N N . GLY A 1 91 ? -1.458 -2.014 -8.072 1.00 94.75 91 GLY A N 1
ATOM 781 C CA . GLY A 1 91 ? -0.951 -0.697 -7.655 1.00 94.75 91 GLY A CA 1
ATOM 782 C C . GLY A 1 91 ? -0.142 -0.702 -6.349 1.00 94.75 91 GLY A C 1
ATOM 783 O O . GLY A 1 91 ? 0.853 0.013 -6.237 1.00 94.75 91 GLY A O 1
ATOM 784 N N . GLY A 1 92 ? -0.541 -1.532 -5.390 1.00 96.75 92 GLY A N 1
ATOM 785 C CA . GLY A 1 92 ? 0.135 -1.734 -4.115 1.00 96.75 92 GLY A CA 1
ATOM 786 C C . GLY A 1 92 ? -0.171 -3.124 -3.564 1.00 96.75 92 GLY A C 1
ATOM 787 O O . GLY A 1 92 ? -1.118 -3.792 -3.985 1.00 96.75 92 GLY A O 1
ATOM 788 N N . SER A 1 93 ? 0.695 -3.631 -2.695 1.00 97.06 93 SER A N 1
ATOM 789 C CA . SER A 1 93 ? 0.441 -4.856 -1.940 1.00 97.06 93 SER A CA 1
ATOM 790 C C . SER A 1 93 ? 1.204 -4.845 -0.626 1.00 97.06 93 SER A C 1
ATOM 792 O O . SER A 1 93 ? 2.371 -4.453 -0.586 1.00 97.06 93 SER A O 1
ATOM 794 N N . TYR A 1 94 ? 0.609 -5.399 0.421 1.00 97.00 94 TYR A N 1
ATOM 795 C CA . TYR A 1 94 ? 1.236 -5.547 1.727 1.00 97.00 94 TYR A CA 1
ATOM 796 C C . TYR A 1 94 ? 1.537 -7.015 2.058 1.00 97.00 94 TYR A C 1
ATOM 798 O O . TYR A 1 94 ? 0.835 -7.940 1.648 1.00 97.00 94 TYR A O 1
ATOM 806 N N . PHE A 1 95 ? 2.611 -7.235 2.816 1.00 95.56 95 PHE A N 1
ATOM 807 C CA . PHE A 1 95 ? 3.065 -8.544 3.282 1.00 95.56 95 PHE A CA 1
ATOM 808 C C . PHE A 1 95 ? 3.439 -8.431 4.764 1.00 95.56 95 PHE A C 1
ATOM 810 O O . PHE A 1 95 ? 4.528 -7.942 5.098 1.00 95.56 95 PHE A O 1
ATOM 817 N N . PRO A 1 96 ? 2.551 -8.877 5.668 1.00 92.00 96 PRO A N 1
ATOM 818 C CA . PRO A 1 96 ? 2.839 -8.904 7.092 1.00 92.00 96 PRO A CA 1
ATOM 819 C C . PRO A 1 96 ? 4.137 -9.677 7.392 1.00 92.00 96 PRO A C 1
ATOM 821 O O . PRO A 1 96 ? 4.409 -10.691 6.743 1.00 92.00 96 PRO A O 1
ATOM 824 N N . PRO A 1 97 ? 4.935 -9.240 8.381 1.00 91.69 97 PRO A N 1
ATOM 825 C CA . PRO A 1 97 ? 4.610 -8.170 9.324 1.00 91.69 97 PRO A CA 1
ATOM 826 C C . PRO A 1 97 ? 5.079 -6.764 8.907 1.00 91.69 97 PRO A C 1
ATOM 828 O O . PRO A 1 97 ? 4.654 -5.799 9.530 1.00 91.69 97 PRO A O 1
ATOM 831 N N . ASP A 1 98 ? 5.988 -6.622 7.937 1.00 94.69 98 ASP A N 1
ATOM 832 C CA . ASP A 1 98 ? 6.784 -5.390 7.796 1.00 94.69 98 ASP A CA 1
ATOM 833 C C . ASP A 1 98 ? 7.125 -4.978 6.356 1.00 94.69 98 ASP A C 1
ATOM 835 O O . ASP A 1 98 ? 7.982 -4.112 6.165 1.00 94.69 98 ASP A O 1
ATOM 839 N N . LYS A 1 99 ? 6.517 -5.592 5.335 1.00 96.81 99 LYS A N 1
ATOM 840 C CA . LYS A 1 99 ? 6.866 -5.334 3.931 1.00 96.81 99 LYS A CA 1
ATOM 841 C C . LYS A 1 99 ? 5.672 -4.813 3.148 1.00 96.81 99 LYS A C 1
ATOM 843 O O . LYS A 1 99 ? 4.575 -5.345 3.267 1.00 96.81 99 LYS A O 1
ATOM 848 N N . ILE A 1 100 ? 5.919 -3.845 2.278 1.00 98.06 100 ILE A N 1
ATOM 849 C CA . ILE A 1 100 ? 4.979 -3.428 1.238 1.00 98.06 100 ILE A CA 1
ATOM 850 C C . ILE A 1 100 ? 5.687 -3.394 -0.118 1.00 98.06 100 ILE A C 1
ATOM 852 O O . ILE A 1 100 ? 6.907 -3.225 -0.201 1.00 98.06 100 ILE A O 1
ATOM 856 N N . LEU A 1 101 ? 4.912 -3.580 -1.176 1.00 98.38 101 LEU A N 1
ATOM 857 C CA . LEU A 1 101 ? 5.327 -3.533 -2.566 1.00 98.38 101 LEU A CA 1
ATOM 858 C C . LEU A 1 101 ? 4.490 -2.480 -3.281 1.00 98.38 101 LEU A C 1
ATOM 860 O O . LEU A 1 101 ? 3.268 -2.501 -3.178 1.00 98.38 101 LEU A O 1
ATOM 864 N N . ILE A 1 102 ? 5.142 -1.591 -4.018 1.00 97.94 102 ILE A N 1
ATOM 865 C CA . ILE A 1 102 ? 4.492 -0.459 -4.671 1.00 97.94 102 ILE A CA 1
ATOM 866 C C . ILE A 1 102 ? 4.801 -0.486 -6.150 1.00 97.94 102 ILE A C 1
ATOM 868 O O . ILE A 1 102 ? 5.968 -0.493 -6.548 1.00 97.94 102 ILE A O 1
ATOM 872 N N . ASN A 1 103 ? 3.744 -0.497 -6.953 1.00 96.25 103 ASN A N 1
ATOM 873 C CA . ASN A 1 103 ? 3.878 -0.466 -8.392 1.00 96.25 103 ASN A CA 1
ATOM 874 C C . ASN A 1 103 ? 3.969 0.979 -8.881 1.00 96.25 103 ASN A C 1
ATOM 876 O O . ASN A 1 103 ? 3.084 1.799 -8.638 1.00 96.25 103 ASN A O 1
ATOM 880 N N . ILE A 1 104 ? 5.070 1.274 -9.562 1.00 94.38 104 ILE A N 1
ATOM 881 C CA . ILE A 1 104 ? 5.415 2.596 -10.093 1.00 94.38 104 ILE A CA 1
ATOM 882 C C . ILE A 1 104 ? 5.359 2.635 -11.624 1.00 94.38 104 ILE A C 1
ATOM 884 O O . ILE A 1 104 ? 5.912 3.537 -12.247 1.00 94.38 104 ILE A O 1
ATOM 888 N N . ASN A 1 105 ? 4.751 1.628 -12.251 1.00 92.12 105 ASN A N 1
ATOM 889 C CA . ASN A 1 105 ? 4.631 1.571 -13.698 1.00 92.12 105 ASN A CA 1
ATOM 890 C C . ASN A 1 105 ? 3.811 2.759 -14.220 1.00 92.12 105 ASN A C 1
ATOM 892 O O . ASN A 1 105 ? 2.700 3.020 -13.760 1.00 92.12 105 ASN A O 1
ATOM 896 N N . GLU A 1 106 ? 4.343 3.440 -15.232 1.00 85.19 106 GLU A N 1
ATOM 897 C CA . GLU A 1 106 ? 3.742 4.617 -15.865 1.00 85.19 106 GLU A CA 1
ATOM 898 C C . GLU A 1 106 ? 2.353 4.343 -16.462 1.00 85.19 106 GLU A C 1
ATOM 900 O O . GLU A 1 106 ? 1.546 5.265 -16.564 1.00 85.19 106 GLU A O 1
ATOM 905 N N . LYS A 1 107 ? 2.015 3.079 -16.768 1.00 87.56 107 LYS A N 1
ATOM 906 C CA . LYS A 1 107 ? 0.663 2.673 -17.195 1.00 87.56 107 LYS A CA 1
ATOM 907 C C . LYS A 1 107 ? -0.417 3.025 -16.162 1.00 87.56 107 LYS A C 1
ATOM 909 O O . LYS A 1 107 ? -1.560 3.243 -16.548 1.00 87.56 107 LYS A O 1
ATOM 914 N N . TYR A 1 108 ? -0.068 3.137 -14.875 1.00 84.56 108 TYR A N 1
ATOM 915 C CA . TYR A 1 108 ? -0.983 3.624 -13.833 1.00 84.56 108 TYR A CA 1
ATOM 916 C C . TYR A 1 108 ? -1.225 5.136 -13.885 1.00 84.56 108 TYR A C 1
ATOM 918 O O . TYR A 1 108 ? -2.151 5.605 -13.231 1.00 84.56 108 TYR A O 1
ATOM 926 N N . LYS A 1 109 ? -0.390 5.901 -14.604 1.00 88.06 109 LYS A N 1
ATOM 927 C CA . LYS A 1 109 ? -0.446 7.370 -14.712 1.00 88.06 109 LYS A CA 1
ATOM 928 C C . LYS A 1 109 ? -0.510 8.098 -13.358 1.00 88.06 109 LYS A C 1
ATOM 930 O O . LYS A 1 109 ? -1.044 9.197 -13.271 1.00 88.06 109 LYS A O 1
ATOM 935 N N . LYS A 1 110 ? 0.045 7.492 -12.302 1.00 89.38 110 LYS A N 1
ATOM 936 C CA . LYS A 1 110 ? 0.065 8.064 -10.950 1.00 89.38 110 LYS A CA 1
ATOM 937 C C . LYS A 1 110 ? 1.189 9.081 -10.800 1.00 89.38 110 LYS A C 1
ATOM 939 O O . LYS A 1 110 ? 2.344 8.804 -11.123 1.00 89.38 110 LYS A O 1
ATOM 944 N N . SER A 1 111 ? 0.865 10.225 -10.216 1.00 92.94 111 SER A N 1
ATOM 945 C CA . SER A 1 111 ? 1.842 11.189 -9.724 1.00 92.94 111 SER A CA 1
ATOM 946 C C . SER A 1 111 ? 2.650 10.619 -8.544 1.00 92.94 111 SER A C 1
ATOM 948 O O . SER A 1 111 ? 2.177 9.733 -7.822 1.00 92.94 111 SER A O 1
ATOM 950 N N . PRO A 1 112 ? 3.847 11.163 -8.253 1.00 93.50 112 PRO A N 1
ATOM 951 C CA . PRO A 1 112 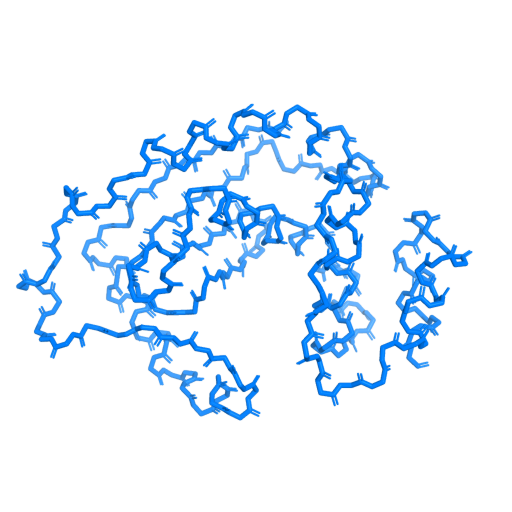? 4.611 10.783 -7.064 1.00 93.50 112 PRO A CA 1
ATOM 952 C C . PRO A 1 112 ? 3.827 10.917 -5.750 1.00 93.50 112 PRO A C 1
ATOM 954 O O . PRO A 1 112 ? 4.007 10.105 -4.841 1.00 93.50 112 PRO A O 1
ATOM 957 N N . LYS A 1 113 ? 2.913 11.896 -5.670 1.00 93.19 113 LYS A N 1
ATOM 958 C CA . LYS A 1 113 ? 2.012 12.083 -4.528 1.00 93.19 113 LYS A CA 1
ATOM 959 C C . LYS A 1 113 ? 1.061 10.894 -4.387 1.00 93.19 113 LYS A C 1
ATOM 961 O O . LYS A 1 113 ? 0.970 10.324 -3.308 1.00 93.19 113 LYS A O 1
ATOM 966 N N . GLU A 1 114 ? 0.404 10.469 -5.462 1.00 93.50 114 GLU A N 1
ATOM 967 C CA . GLU A 1 114 ? -0.515 9.319 -5.440 1.00 93.50 114 GLU A CA 1
ATOM 968 C C . GLU A 1 114 ? 0.198 7.994 -5.137 1.00 93.50 114 GLU A C 1
ATOM 970 O O . GLU A 1 114 ? -0.349 7.131 -4.446 1.00 93.50 114 GLU A O 1
ATOM 975 N N . ILE A 1 115 ? 1.440 7.830 -5.598 1.00 95.00 115 ILE A N 1
ATOM 976 C CA . ILE A 1 115 ? 2.273 6.673 -5.238 1.00 95.00 115 ILE A CA 1
ATOM 977 C C . ILE A 1 115 ? 2.598 6.703 -3.736 1.00 95.00 115 ILE A C 1
ATOM 979 O O . ILE A 1 115 ? 2.471 5.683 -3.060 1.00 95.00 115 ILE A O 1
ATOM 983 N N . SER A 1 116 ? 2.946 7.870 -3.186 1.00 94.75 116 SER A N 1
ATOM 984 C CA . SER A 1 116 ? 3.153 8.054 -1.742 1.00 94.75 116 SER A CA 1
ATOM 985 C C . SER A 1 116 ? 1.880 7.786 -0.922 1.00 94.75 116 SER A C 1
ATOM 987 O O . SER A 1 116 ? 1.943 7.220 0.168 1.00 94.75 116 SER A O 1
ATOM 989 N N . MET A 1 117 ? 0.704 8.127 -1.450 1.00 94.62 117 MET A N 1
ATOM 990 C CA . MET A 1 117 ? -0.573 7.774 -0.819 1.00 94.62 117 MET A CA 1
ATOM 991 C C . MET A 1 117 ? -0.836 6.268 -0.866 1.00 94.62 117 MET A C 1
ATOM 993 O O . MET A 1 117 ? -1.245 5.686 0.133 1.00 94.62 117 MET A O 1
ATOM 997 N N . THR A 1 118 ? -0.517 5.619 -1.990 1.00 96.38 118 THR A N 1
ATOM 998 C CA . THR A 1 118 ? -0.581 4.153 -2.110 1.00 96.38 118 THR A CA 1
ATOM 999 C C . THR A 1 118 ? 0.341 3.498 -1.074 1.00 96.38 118 THR A C 1
ATOM 1001 O O . THR A 1 118 ? -0.041 2.545 -0.412 1.00 96.38 118 THR A O 1
ATOM 1004 N N . MET A 1 119 ? 1.536 4.048 -0.847 1.00 96.75 119 MET A N 1
ATOM 1005 C CA . MET A 1 119 ? 2.419 3.596 0.231 1.00 96.75 119 MET A CA 1
ATOM 1006 C C . MET A 1 119 ? 1.777 3.687 1.618 1.00 96.75 119 MET A C 1
ATOM 1008 O O . MET A 1 119 ? 1.854 2.730 2.386 1.00 96.75 119 MET A O 1
ATOM 1012 N N . ALA A 1 120 ? 1.166 4.824 1.947 1.00 96.06 120 ALA A N 1
ATOM 1013 C CA . ALA A 1 120 ? 0.488 5.021 3.224 1.00 96.06 120 ALA A CA 1
ATOM 1014 C C . ALA A 1 120 ? -0.660 4.012 3.424 1.00 96.06 120 ALA A C 1
ATOM 1016 O O . ALA A 1 120 ? -0.756 3.411 4.495 1.00 96.06 120 ALA A O 1
ATOM 1017 N N . HIS A 1 121 ? -1.456 3.774 2.374 1.00 97.12 121 HIS A N 1
ATOM 1018 C CA . HIS A 1 121 ? -2.521 2.761 2.324 1.00 97.12 121 HIS A CA 1
ATOM 1019 C C . HIS A 1 121 ? -2.001 1.366 2.685 1.00 97.12 121 HIS A C 1
ATOM 1021 O O . HIS A 1 121 ? -2.459 0.744 3.643 1.00 97.12 121 HIS A O 1
ATOM 1027 N N . GLU A 1 122 ? -0.961 0.901 1.987 1.00 97.75 122 GLU A N 1
ATOM 1028 C CA . GLU A 1 122 ? -0.376 -0.423 2.233 1.00 97.75 122 GLU A CA 1
ATOM 1029 C C . GLU A 1 122 ? 0.251 -0.544 3.631 1.00 97.75 122 GLU A C 1
ATOM 1031 O O . GLU A 1 122 ? 0.241 -1.616 4.239 1.00 97.75 122 GLU A O 1
ATOM 1036 N N . ILE A 1 123 ? 0.791 0.549 4.180 1.00 96.06 123 ILE A N 1
ATOM 1037 C CA . ILE A 1 123 ? 1.313 0.557 5.551 1.00 96.06 123 ILE A CA 1
ATOM 1038 C C . ILE A 1 123 ? 0.174 0.404 6.565 1.00 96.06 123 ILE A C 1
ATOM 1040 O O . ILE A 1 123 ? 0.324 -0.362 7.516 1.00 96.06 123 ILE A O 1
ATOM 1044 N N . ILE A 1 124 ? -0.962 1.082 6.376 1.00 95.94 124 ILE A N 1
ATOM 1045 C CA . ILE A 1 124 ? -2.133 0.939 7.255 1.00 95.94 124 ILE A CA 1
ATOM 1046 C C . ILE A 1 124 ? -2.623 -0.513 7.270 1.00 95.94 124 ILE A C 1
ATOM 1048 O O . ILE A 1 124 ? -2.901 -1.043 8.350 1.00 95.94 124 ILE A O 1
ATOM 1052 N N . HIS A 1 125 ? -2.641 -1.195 6.118 1.00 96.69 125 HIS A N 1
ATOM 1053 C CA . HIS A 1 125 ? -2.977 -2.619 6.068 1.00 96.69 125 HIS A CA 1
ATOM 1054 C C . HIS A 1 125 ? -2.133 -3.466 7.029 1.00 96.69 125 HIS A C 1
ATOM 1056 O O . HIS A 1 125 ? -2.686 -4.316 7.727 1.00 96.69 125 HIS A O 1
ATOM 1062 N N . LEU A 1 126 ? -0.822 -3.211 7.138 1.00 95.19 126 LEU A N 1
ATOM 1063 C CA . LEU A 1 126 ? 0.045 -3.941 8.074 1.00 95.19 126 LEU A CA 1
ATOM 1064 C C . LEU A 1 126 ? -0.406 -3.798 9.538 1.00 95.19 126 LEU A C 1
ATOM 1066 O O . LEU A 1 126 ? -0.279 -4.753 10.306 1.00 95.19 126 LEU A O 1
ATOM 1070 N N . PHE A 1 127 ? -0.947 -2.640 9.930 1.00 92.44 127 PHE A N 1
ATOM 1071 C CA . PHE A 1 127 ? -1.407 -2.384 11.300 1.00 92.44 127 PHE A CA 1
ATOM 1072 C C . PHE A 1 127 ? -2.722 -3.087 11.632 1.00 92.44 127 PHE A C 1
ATOM 1074 O O . PHE A 1 127 ? -2.891 -3.615 12.741 1.00 92.44 127 PHE A O 1
ATOM 1081 N N . ILE A 1 128 ? -3.651 -3.100 10.677 1.00 94.06 128 ILE A N 1
ATOM 1082 C CA . ILE A 1 128 ? -4.996 -3.637 10.890 1.00 94.06 128 ILE A CA 1
ATOM 1083 C C . ILE A 1 128 ? -5.090 -5.143 10.625 1.00 94.06 128 ILE A C 1
ATOM 1085 O O . ILE A 1 128 ? -5.997 -5.793 11.145 1.00 94.06 128 ILE A O 1
ATOM 1089 N N . GLU A 1 129 ? -4.146 -5.723 9.875 1.00 94.62 129 GLU A N 1
ATOM 1090 C CA . GLU A 1 129 ? -4.179 -7.127 9.450 1.00 94.62 129 GLU A CA 1
ATOM 1091 C C . GLU A 1 129 ? -4.432 -8.131 10.594 1.00 94.62 129 GLU A C 1
ATOM 1093 O O . GLU A 1 129 ? -5.239 -9.045 10.399 1.00 94.62 129 GLU A O 1
ATOM 1098 N N . PRO A 1 130 ? -3.840 -8.004 11.803 1.00 92.88 130 PRO A N 1
ATOM 1099 C CA . PRO A 1 130 ? -4.147 -8.938 12.887 1.00 92.88 130 PRO A CA 1
ATOM 1100 C C . PRO A 1 130 ? -5.633 -8.935 13.280 1.00 92.88 130 PRO A C 1
ATOM 1102 O O . PRO A 1 130 ? -6.185 -9.983 13.612 1.00 92.88 130 PRO A O 1
ATOM 1105 N N . ILE A 1 131 ? -6.299 -7.774 13.215 1.00 94.56 131 ILE A N 1
ATOM 1106 C CA . ILE A 1 131 ? -7.737 -7.647 13.500 1.00 94.56 131 ILE A CA 1
ATOM 1107 C C . ILE A 1 131 ? -8.542 -8.254 12.350 1.00 94.56 131 ILE A C 1
ATOM 1109 O O . ILE A 1 131 ? -9.431 -9.068 12.595 1.00 94.56 131 ILE A O 1
ATOM 1113 N N . VAL A 1 132 ? -8.185 -7.912 11.108 1.00 95.81 132 VAL A N 1
ATOM 1114 C CA . VAL A 1 132 ? -8.821 -8.415 9.879 1.00 95.81 132 VAL A CA 1
ATOM 1115 C C . VAL A 1 132 ? -8.840 -9.941 9.859 1.00 95.81 132 VAL A C 1
ATOM 1117 O O . VAL A 1 132 ? -9.898 -10.535 9.660 1.00 95.81 132 VAL A O 1
ATOM 1120 N N . ARG A 1 133 ? -7.695 -10.585 10.129 1.00 95.50 133 ARG A N 1
ATOM 1121 C CA . ARG A 1 133 ? -7.579 -12.051 10.167 1.00 95.50 133 ARG A CA 1
ATOM 1122 C C . ARG A 1 133 ? -8.398 -12.671 11.286 1.00 95.50 133 ARG A C 1
ATOM 1124 O O . ARG A 1 133 ? -9.133 -13.621 11.041 1.00 95.50 133 ARG A O 1
ATOM 1131 N N . ARG A 1 134 ? -8.281 -12.131 12.504 1.00 96.12 134 ARG A N 1
ATOM 1132 C CA . ARG A 1 134 ? -8.980 -12.657 13.684 1.00 96.12 134 ARG A CA 1
ATOM 1133 C C . ARG A 1 134 ? -10.494 -12.588 13.517 1.00 96.12 134 ARG A C 1
ATOM 1135 O O . ARG A 1 134 ? -11.187 -13.533 13.872 1.00 96.12 134 ARG A O 1
ATOM 1142 N N . LEU A 1 135 ? -11.002 -11.482 12.978 1.00 96.62 135 LEU A N 1
ATOM 1143 C CA . LEU A 1 135 ? -12.435 -11.313 12.770 1.00 96.62 135 LEU A CA 1
ATOM 1144 C C . LEU A 1 135 ? -12.918 -11.992 11.479 1.00 96.62 135 LEU A C 1
ATOM 1146 O O . LEU A 1 135 ? -14.103 -12.301 11.395 1.00 96.62 135 LEU A O 1
ATOM 1150 N N . LYS A 1 136 ? -12.038 -12.274 10.506 1.00 96.75 136 LYS A N 1
ATOM 1151 C CA . LYS A 1 136 ? -12.372 -12.704 9.132 1.00 96.75 136 LYS A CA 1
ATOM 1152 C C . LYS A 1 136 ? -13.136 -11.616 8.372 1.00 96.75 136 LYS A C 1
ATOM 1154 O O . LYS A 1 136 ? -14.281 -11.805 7.987 1.00 96.75 136 LYS A O 1
ATOM 1159 N N . ILE A 1 137 ? -12.552 -10.423 8.281 1.00 96.25 137 ILE A N 1
ATOM 1160 C CA . ILE A 1 137 ? -13.178 -9.277 7.604 1.00 96.25 137 ILE A CA 1
ATOM 1161 C C . ILE A 1 137 ? -13.123 -9.454 6.089 1.00 96.25 137 ILE A C 1
ATOM 1163 O O . ILE A 1 137 ? -12.069 -9.781 5.540 1.00 96.25 137 ILE A O 1
ATOM 1167 N N . ASP A 1 138 ? -14.251 -9.193 5.428 1.00 94.56 138 ASP A N 1
ATOM 1168 C CA . ASP A 1 138 ? -14.335 -9.206 3.976 1.00 94.56 138 ASP A CA 1
ATOM 1169 C C . ASP A 1 138 ? -13.451 -8.143 3.341 1.00 94.56 138 ASP A C 1
ATOM 1171 O O . ASP A 1 138 ? -13.250 -7.043 3.857 1.00 94.56 138 ASP A O 1
ATOM 1175 N N . HIS A 1 139 ? -12.940 -8.480 2.163 1.00 92.94 139 HIS A N 1
ATOM 1176 C CA . HIS A 1 139 ? -11.950 -7.664 1.477 1.00 92.94 139 HIS A CA 1
ATOM 1177 C C . HIS A 1 139 ? -12.403 -6.224 1.250 1.00 92.94 139 HIS A C 1
ATOM 1179 O O . HIS A 1 139 ? -11.657 -5.315 1.583 1.00 92.94 139 HIS A O 1
ATOM 1185 N N . TRP A 1 140 ? -13.617 -6.002 0.742 1.00 93.50 140 TRP A N 1
ATOM 1186 C CA . TRP A 1 140 ? -14.090 -4.646 0.446 1.00 93.50 140 TRP A CA 1
ATOM 1187 C C . TRP A 1 140 ? -14.352 -3.812 1.703 1.00 93.50 140 TRP A C 1
ATOM 1189 O O . TRP A 1 140 ? -14.081 -2.615 1.695 1.00 93.50 140 TRP A O 1
ATOM 1199 N N . ILE A 1 141 ? -14.780 -4.443 2.802 1.00 94.94 141 ILE A N 1
ATOM 1200 C CA . ILE A 1 141 ? -14.897 -3.775 4.107 1.00 94.94 141 ILE A CA 1
ATOM 1201 C C . ILE A 1 141 ? -13.510 -3.336 4.584 1.00 94.94 141 ILE A C 1
ATOM 1203 O O . ILE A 1 141 ? -13.317 -2.196 4.999 1.00 94.94 141 ILE A O 1
ATOM 1207 N N . LYS A 1 142 ? -12.525 -4.235 4.487 1.00 95.62 142 LYS A N 1
ATOM 1208 C CA . LYS A 1 142 ? -11.134 -3.956 4.852 1.00 95.62 142 LYS A CA 1
ATOM 1209 C C . LYS A 1 142 ? -10.553 -2.800 4.031 1.00 95.62 142 LYS A C 1
ATOM 1211 O O . LYS A 1 142 ? -10.006 -1.886 4.636 1.00 95.62 142 LYS A O 1
ATOM 1216 N N . GLU A 1 143 ? -10.647 -2.837 2.700 1.00 95.69 143 GLU A N 1
ATOM 1217 C CA . GLU A 1 143 ? -10.121 -1.765 1.835 1.00 95.69 143 GLU A CA 1
ATOM 1218 C C . GLU A 1 143 ? -10.764 -0.413 2.178 1.00 95.69 143 GLU A C 1
ATOM 1220 O O . GLU A 1 143 ? -10.046 0.555 2.420 1.00 95.69 143 GLU A O 1
ATOM 1225 N N . ARG A 1 144 ? -12.097 -0.369 2.339 1.00 95.31 144 ARG A N 1
ATOM 1226 C CA . ARG A 1 144 ? -12.804 0.873 2.677 1.00 95.31 144 ARG A CA 1
ATOM 1227 C C . ARG A 1 144 ? -12.383 1.448 4.027 1.00 95.31 144 ARG A C 1
ATOM 1229 O O . ARG A 1 144 ? -12.164 2.650 4.135 1.00 95.31 144 ARG A O 1
ATOM 1236 N N . VAL A 1 145 ? -12.243 0.616 5.059 1.00 95.69 145 VAL A N 1
ATOM 1237 C CA . VAL A 1 145 ? -11.766 1.092 6.367 1.00 95.69 145 VAL A CA 1
ATOM 1238 C C . VAL A 1 145 ? -10.350 1.660 6.257 1.00 95.69 145 VAL A C 1
ATOM 1240 O O . VAL A 1 145 ? -10.071 2.688 6.866 1.00 95.69 145 VAL A O 1
ATOM 1243 N N . VAL A 1 146 ? -9.465 1.058 5.456 1.00 96.12 146 VAL A N 1
ATOM 1244 C CA . VAL A 1 146 ? -8.129 1.627 5.217 1.00 96.12 146 VAL A CA 1
ATOM 1245 C C . VAL A 1 146 ? -8.203 2.994 4.546 1.00 96.12 146 VAL A C 1
ATOM 1247 O O . VAL A 1 146 ? -7.523 3.911 5.011 1.00 96.12 146 VAL A O 1
ATOM 1250 N N . ASP A 1 147 ? -9.048 3.160 3.527 1.00 95.12 147 ASP A N 1
ATOM 1251 C CA . ASP A 1 147 ? -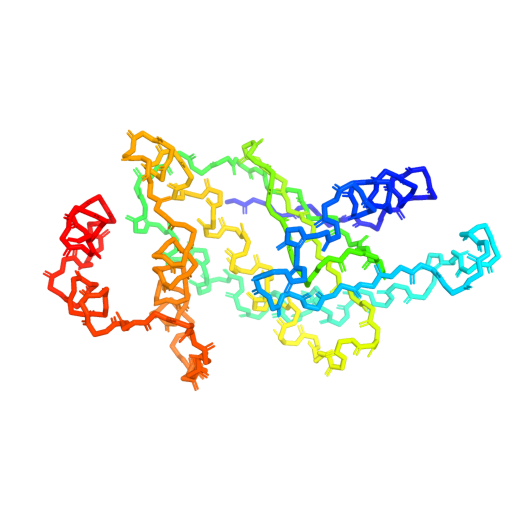9.232 4.460 2.872 1.00 95.12 147 ASP A CA 1
ATOM 1252 C C . ASP A 1 147 ? -9.705 5.530 3.860 1.00 95.12 147 ASP A C 1
ATOM 1254 O O . ASP A 1 147 ? -9.193 6.648 3.860 1.00 95.12 147 ASP A O 1
ATOM 1258 N N . LEU A 1 148 ? -10.672 5.195 4.720 1.00 94.38 148 LEU A N 1
ATOM 1259 C CA . LEU A 1 148 ? -11.213 6.120 5.718 1.00 94.38 148 LEU A CA 1
ATOM 1260 C C . LEU A 1 148 ? -10.143 6.541 6.733 1.00 94.38 148 LEU A C 1
ATOM 1262 O O . LEU A 1 148 ? -9.982 7.734 6.982 1.00 94.38 148 LEU A O 1
ATOM 1266 N N . ILE A 1 149 ? -9.345 5.593 7.240 1.00 94.75 149 ILE A N 1
ATOM 1267 C CA . ILE A 1 149 ? -8.213 5.900 8.129 1.00 94.75 149 ILE A CA 1
ATOM 1268 C C . ILE A 1 149 ? -7.204 6.810 7.423 1.00 94.75 149 ILE A C 1
ATOM 1270 O O . ILE A 1 149 ? -6.711 7.775 8.003 1.00 94.75 149 ILE A O 1
ATOM 1274 N N . LEU A 1 150 ? -6.862 6.498 6.174 1.00 94.44 150 LEU A N 1
ATOM 1275 C CA . LEU A 1 150 ? -5.896 7.281 5.415 1.00 94.44 150 LEU A CA 1
ATOM 1276 C C . LEU A 1 150 ? -6.379 8.721 5.201 1.00 94.44 150 LEU A C 1
ATOM 1278 O O . LEU A 1 150 ? -5.594 9.664 5.343 1.00 94.44 150 LEU A O 1
ATOM 1282 N N . ASN A 1 151 ? -7.665 8.879 4.887 1.00 91.25 151 ASN A N 1
ATOM 1283 C CA . ASN A 1 151 ? -8.306 10.172 4.684 1.00 91.25 151 ASN A CA 1
ATOM 1284 C C . ASN A 1 151 ? -8.360 11.001 5.964 1.00 91.25 151 ASN A C 1
ATOM 1286 O O . ASN A 1 151 ? -8.118 12.205 5.892 1.00 91.25 151 ASN A O 1
ATOM 1290 N N . ASP A 1 152 ? -8.611 10.373 7.113 1.00 91.00 152 ASP A N 1
ATOM 1291 C CA . ASP A 1 152 ? -8.542 11.029 8.419 1.00 91.00 152 ASP A CA 1
ATOM 1292 C C . ASP A 1 152 ? -7.113 11.529 8.711 1.00 91.00 152 ASP A C 1
ATOM 1294 O O . ASP A 1 152 ? -6.888 12.723 8.931 1.00 91.00 152 ASP A O 1
ATOM 1298 N N . ILE A 1 153 ? -6.109 10.652 8.565 1.00 91.00 153 ILE A N 1
ATOM 1299 C CA . ILE A 1 153 ? -4.706 10.968 8.878 1.00 91.00 153 ILE A CA 1
ATOM 1300 C C . ILE A 1 153 ? -4.138 12.077 7.984 1.00 91.00 153 ILE A C 1
ATOM 1302 O O . ILE A 1 153 ? -3.397 12.937 8.465 1.00 91.00 153 ILE A O 1
ATOM 1306 N N . ILE A 1 154 ? -4.401 12.023 6.676 1.00 84.75 154 ILE A N 1
ATOM 1307 C CA . ILE A 1 154 ? -3.777 12.924 5.692 1.00 84.75 154 ILE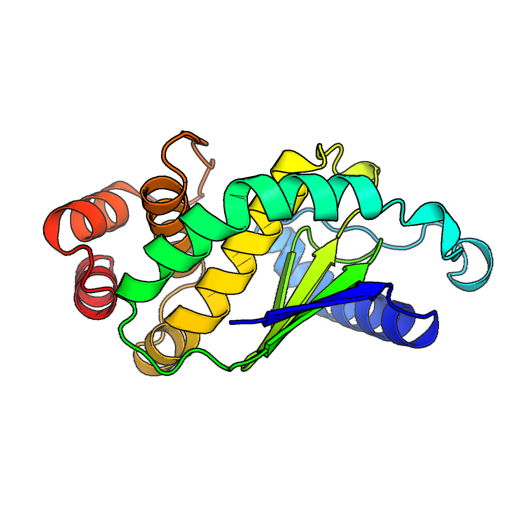 A CA 1
ATOM 1308 C C . ILE A 1 154 ? -4.725 14.060 5.263 1.00 84.75 154 ILE A C 1
ATOM 1310 O O . ILE A 1 154 ? -4.303 14.914 4.489 1.00 84.75 154 ILE A O 1
ATOM 1314 N N . SER A 1 155 ? -5.949 14.129 5.813 1.00 65.25 155 SER A N 1
ATOM 1315 C CA . SER A 1 155 ? -6.916 15.242 5.712 1.00 65.25 155 SER A CA 1
ATOM 1316 C C . SER A 1 155 ? -6.810 16.028 4.395 1.00 65.25 155 SER A C 1
ATOM 1318 O O . SER A 1 155 ? -6.235 17.115 4.339 1.00 65.25 155 SER A O 1
ATOM 1320 N N . GLY A 1 156 ? -7.328 15.456 3.302 1.00 51.47 156 GLY A N 1
ATOM 1321 C CA . GLY A 1 156 ? -7.295 16.135 1.999 1.00 51.47 156 GLY A CA 1
ATOM 1322 C C . GLY A 1 156 ? -7.600 15.308 0.750 1.00 51.47 156 GLY A C 1
ATOM 1323 O O . GLY A 1 156 ? -7.463 15.835 -0.351 1.00 51.47 156 GLY A O 1
ATOM 1324 N N . LEU A 1 157 ? -8.003 14.039 0.862 1.00 43.91 157 LEU A N 1
ATOM 1325 C CA . LEU A 1 157 ? -8.354 13.221 -0.303 1.00 43.91 157 LEU A CA 1
ATOM 1326 C C . LEU A 1 157 ? -9.761 12.646 -0.143 1.00 43.91 157 LEU A C 1
ATOM 1328 O O . LEU A 1 157 ? -9.956 11.504 0.243 1.00 43.91 157 LEU A O 1
ATOM 1332 N N . LYS A 1 158 ? -10.779 13.431 -0.505 1.00 39.72 158 LYS A N 1
ATOM 1333 C CA . LYS A 1 158 ? -12.065 12.849 -0.907 1.00 39.72 158 LYS A CA 1
ATOM 1334 C C . LYS A 1 158 ? -11.872 12.151 -2.256 1.00 39.72 158 LYS A C 1
ATOM 1336 O O . LYS A 1 158 ? -12.228 12.694 -3.293 1.00 39.72 158 LYS A O 1
ATOM 1341 N N . THR A 1 159 ? -11.291 10.957 -2.264 1.00 41.53 159 THR A N 1
ATOM 1342 C CA . THR A 1 159 ? -11.442 10.049 -3.403 1.00 41.53 159 THR A CA 1
ATOM 1343 C C . THR A 1 159 ? -12.636 9.159 -3.107 1.00 41.53 159 THR A C 1
ATOM 1345 O O . THR A 1 159 ? -12.538 8.209 -2.330 1.00 41.53 159 THR A O 1
ATOM 1348 N N . ALA A 1 160 ? -13.784 9.499 -3.694 1.00 39.66 160 ALA A N 1
ATOM 1349 C CA . ALA A 1 160 ? -14.883 8.557 -3.813 1.00 39.66 160 ALA A CA 1
ATOM 1350 C C . ALA A 1 160 ? -14.374 7.385 -4.662 1.00 39.66 160 ALA A C 1
ATOM 1352 O O . ALA A 1 160 ? -14.194 7.514 -5.871 1.00 39.66 160 ALA A O 1
ATOM 1353 N N . GLN A 1 161 ? -14.041 6.267 -4.021 1.00 43.66 161 GLN A N 1
ATOM 1354 C CA . GLN A 1 161 ? -13.826 5.030 -4.752 1.00 43.66 161 GLN A CA 1
ATOM 1355 C C . GLN A 1 161 ? -15.196 4.514 -5.194 1.00 43.66 161 GLN A C 1
ATOM 1357 O O . GLN A 1 161 ? -16.118 4.445 -4.381 1.00 43.66 161 GLN A O 1
ATOM 1362 N N . ASN A 1 162 ? -15.323 4.132 -6.467 1.00 42.44 162 ASN A N 1
ATOM 1363 C CA . ASN A 1 162 ? -16.454 3.343 -6.950 1.00 42.44 162 ASN A CA 1
ATOM 1364 C C . ASN A 1 162 ? -16.329 1.930 -6.370 1.00 42.44 162 ASN A C 1
ATOM 1366 O O . ASN A 1 162 ? -15.840 1.012 -7.027 1.00 42.44 162 ASN A O 1
ATOM 1370 N N . LEU A 1 163 ? -16.687 1.782 -5.098 1.00 54.66 163 LEU A N 1
ATOM 1371 C CA . LEU A 1 163 ? -16.718 0.489 -4.441 1.00 54.66 163 LEU A CA 1
ATOM 1372 C C . LEU A 1 163 ? -17.984 -0.256 -4.882 1.00 54.66 163 LEU A C 1
ATOM 1374 O O . LEU A 1 163 ? -19.061 0.334 -4.900 1.00 54.66 163 LEU A O 1
ATOM 1378 N N . PRO A 1 164 ? -17.891 -1.557 -5.198 1.00 54.22 164 PRO A N 1
ATOM 1379 C CA . PRO A 1 164 ? -19.045 -2.372 -5.584 1.00 54.22 164 PRO A CA 1
ATOM 1380 C C . PRO A 1 164 ? -19.981 -2.705 -4.404 1.00 54.22 164 PRO A C 1
ATOM 1382 O O . PRO A 1 164 ? -20.861 -3.549 -4.539 1.00 54.22 164 PRO A O 1
ATOM 1385 N N . LEU A 1 165 ? -19.770 -2.089 -3.237 1.00 63.72 165 LEU A N 1
ATOM 1386 C CA . LEU A 1 165 ? -20.473 -2.359 -1.988 1.00 63.72 165 LEU A CA 1
ATOM 1387 C C . LEU A 1 165 ? -21.207 -1.098 -1.524 1.00 63.72 165 LEU A C 1
ATOM 1389 O O . LEU A 1 165 ? -20.700 0.011 -1.681 1.00 63.72 165 LEU A O 1
ATOM 1393 N N . GLU A 1 166 ? -22.354 -1.267 -0.872 1.00 68.94 166 GLU A N 1
ATOM 1394 C CA . GLU A 1 166 ? -22.989 -0.187 -0.124 1.00 68.94 166 GLU A CA 1
ATOM 1395 C C . GLU A 1 166 ? -22.087 0.232 1.054 1.00 68.94 166 GLU A C 1
ATOM 1397 O O . GLU A 1 166 ? -22.016 -0.436 2.085 1.00 68.94 166 GLU A O 1
ATOM 1402 N N . THR A 1 167 ? -21.353 1.339 0.902 1.00 81.94 167 THR A N 1
ATOM 1403 C CA . THR A 1 167 ? -20.352 1.774 1.894 1.00 81.94 167 THR A CA 1
ATOM 1404 C C . THR A 1 167 ? -20.953 2.481 3.101 1.00 81.94 167 THR A C 1
ATOM 1406 O O . THR A 1 167 ? -20.263 2.636 4.103 1.00 81.94 167 THR A O 1
ATOM 1409 N N . LYS A 1 168 ? -22.233 2.876 3.049 1.00 84.06 168 LYS A N 1
ATOM 1410 C CA . LYS A 1 168 ? -22.889 3.694 4.086 1.00 84.06 168 LYS A CA 1
ATOM 1411 C C . LYS A 1 168 ? -22.752 3.104 5.486 1.00 84.06 168 LYS A C 1
ATOM 1413 O O . LYS A 1 168 ? -22.509 3.836 6.437 1.00 84.06 168 LYS A O 1
ATOM 1418 N N . LYS A 1 169 ? -22.878 1.781 5.611 1.00 89.56 169 LYS A N 1
ATOM 1419 C CA . LYS A 1 169 ? -22.745 1.087 6.897 1.00 89.56 169 LYS A CA 1
ATOM 1420 C C . LYS A 1 169 ? -21.312 1.128 7.433 1.00 89.56 169 LYS A C 1
ATOM 1422 O O . LYS A 1 169 ? -21.119 1.332 8.626 1.00 89.56 169 LYS A O 1
ATOM 1427 N N . ILE A 1 170 ? -20.318 0.967 6.556 1.00 92.81 170 ILE A N 1
ATOM 1428 C CA . ILE A 1 170 ? -18.895 1.033 6.919 1.00 92.81 170 ILE A CA 1
ATOM 1429 C C . ILE A 1 170 ? -18.530 2.459 7.325 1.00 92.81 170 ILE A C 1
ATOM 1431 O O . ILE A 1 170 ? -17.885 2.652 8.350 1.00 92.81 170 ILE A O 1
ATOM 1435 N N . ASP A 1 171 ? -18.973 3.439 6.538 1.00 92.50 171 ASP A N 1
ATOM 1436 C CA . ASP A 1 171 ? -18.712 4.859 6.762 1.00 92.50 171 ASP A CA 1
ATOM 1437 C C . ASP A 1 171 ? -19.325 5.303 8.096 1.00 92.50 171 ASP A C 1
ATOM 1439 O O . ASP A 1 171 ? -18.625 5.860 8.936 1.00 92.50 171 ASP A O 1
ATOM 1443 N N . LYS A 1 172 ? -20.584 4.930 8.358 1.00 92.94 172 LYS A N 1
ATOM 1444 C CA . LYS A 1 172 ? -21.240 5.181 9.645 1.00 92.94 172 LYS A CA 1
ATOM 1445 C C . LYS A 1 172 ? -20.520 4.503 10.812 1.00 92.94 172 LYS A C 1
ATOM 1447 O O . LYS A 1 172 ? -20.281 5.131 11.835 1.00 92.94 172 LYS A O 1
ATOM 1452 N N . ALA A 1 173 ? -20.144 3.230 10.672 1.00 95.69 173 ALA A N 1
ATOM 1453 C CA . ALA A 1 173 ? -19.392 2.534 11.714 1.00 95.69 173 ALA A CA 1
ATOM 1454 C C . ALA A 1 173 ? -18.026 3.193 11.970 1.00 95.69 173 ALA A C 1
ATOM 1456 O O . ALA A 1 173 ? -17.546 3.198 13.100 1.00 95.69 173 ALA A O 1
ATOM 1457 N N . PHE A 1 174 ? -17.392 3.747 10.939 1.00 95.31 174 PHE A N 1
ATOM 1458 C CA . PHE A 1 174 ? -16.162 4.508 11.093 1.00 95.31 174 PHE A CA 1
ATOM 1459 C C . PHE A 1 174 ? -16.406 5.803 11.875 1.00 95.31 174 PHE A C 1
ATOM 1461 O O . PHE A 1 174 ? -15.722 6.032 12.866 1.00 95.31 174 PHE A O 1
ATOM 1468 N N . GLU A 1 175 ? -17.406 6.598 11.492 1.00 93.88 175 GLU A N 1
ATOM 1469 C CA . GLU A 1 175 ? -17.783 7.836 12.192 1.00 93.88 175 GLU A CA 1
ATOM 1470 C C . GLU A 1 175 ? -18.122 7.595 13.670 1.00 93.88 175 GLU A C 1
ATOM 1472 O O . GLU A 1 175 ? -17.637 8.316 14.540 1.00 93.88 175 GLU A O 1
ATOM 1477 N N . ASP A 1 176 ? -18.905 6.553 13.958 1.00 95.94 176 ASP A N 1
ATOM 1478 C CA . ASP A 1 176 ? -19.410 6.274 15.304 1.00 95.94 176 ASP A CA 1
ATOM 1479 C C . ASP A 1 176 ? -18.325 5.691 16.240 1.00 95.94 176 ASP A C 1
ATOM 1481 O O . ASP A 1 176 ? -18.409 5.849 17.461 1.00 95.94 176 ASP A O 1
ATOM 1485 N N . PHE A 1 177 ? -17.310 4.993 15.703 1.00 96.19 177 PHE A N 1
ATOM 1486 C CA . PHE A 1 177 ? -16.378 4.197 16.520 1.00 96.19 177 PHE A CA 1
ATOM 1487 C C . PHE A 1 177 ? -14.891 4.515 16.348 1.00 96.19 177 PHE A C 1
ATOM 1489 O O . PHE A 1 177 ? -14.083 3.987 17.116 1.00 96.19 177 PHE A O 1
ATOM 1496 N N . PHE A 1 178 ? -14.480 5.343 15.389 1.00 93.12 178 PHE A N 1
ATOM 1497 C CA . PHE A 1 178 ? -13.069 5.696 15.231 1.00 93.12 178 PHE A CA 1
ATOM 1498 C C . PHE A 1 178 ? -12.541 6.463 16.464 1.00 93.12 178 PHE A C 1
ATOM 1500 O O . PHE A 1 178 ? -13.215 7.370 16.949 1.00 93.12 178 PHE A O 1
ATOM 1507 N N . PRO A 1 179 ? -11.352 6.121 17.015 1.00 92.31 179 PRO A N 1
ATOM 1508 C CA . PRO A 1 179 ? -10.293 5.267 16.453 1.00 92.31 179 PRO A CA 1
ATOM 1509 C C . PRO A 1 179 ? -10.323 3.766 16.825 1.00 92.31 179 PRO A C 1
ATOM 1511 O O . PRO A 1 179 ? -9.346 3.058 16.566 1.00 92.31 179 PRO A O 1
ATOM 1514 N N . ASP A 1 180 ? -11.400 3.233 17.410 1.00 94.50 180 ASP A N 1
ATOM 1515 C CA . ASP A 1 180 ? -11.512 1.811 17.778 1.00 94.50 180 ASP A CA 1
ATOM 1516 C C . ASP A 1 180 ? -11.788 0.919 16.552 1.00 94.50 180 ASP A C 1
ATOM 1518 O O . ASP A 1 180 ? -12.918 0.546 16.237 1.00 94.50 180 ASP A O 1
ATOM 1522 N N . ILE A 1 181 ? -10.712 0.542 15.857 1.00 94.06 181 ILE A N 1
ATOM 1523 C CA . ILE A 1 181 ? -10.759 -0.250 14.616 1.00 94.06 181 ILE A CA 1
ATOM 1524 C C . ILE A 1 181 ? -11.494 -1.585 14.783 1.00 94.06 181 ILE A C 1
ATOM 1526 O O . ILE A 1 181 ? -12.134 -2.071 13.848 1.00 94.06 181 ILE A O 1
ATOM 1530 N N . GLU A 1 182 ? -11.411 -2.207 15.960 1.00 94.81 182 GLU A N 1
ATOM 1531 C CA . GLU A 1 182 ? -12.113 -3.462 16.207 1.00 94.81 182 GLU A CA 1
ATOM 1532 C C . GLU A 1 182 ? -13.628 -3.245 16.281 1.00 94.81 182 GLU A C 1
ATOM 1534 O O . GLU A 1 182 ? -14.371 -4.012 15.661 1.00 94.81 182 GLU A O 1
ATOM 1539 N N . LYS A 1 183 ? -14.091 -2.191 16.966 1.00 95.81 183 LYS A N 1
ATOM 1540 C CA . LYS A 1 183 ? -15.515 -1.822 16.973 1.00 95.81 183 LYS A CA 1
ATOM 1541 C C . LYS A 1 183 ? -16.014 -1.421 15.592 1.00 95.81 183 LYS A C 1
ATOM 1543 O O . LYS A 1 183 ? -17.092 -1.879 15.217 1.00 95.81 183 LYS A O 1
ATOM 1548 N N . ILE A 1 184 ? -15.233 -0.665 14.817 1.00 95.94 184 ILE A N 1
ATOM 1549 C CA . ILE A 1 184 ? -15.582 -0.327 13.426 1.00 95.94 184 ILE A CA 1
ATOM 1550 C C . ILE A 1 184 ? -15.866 -1.616 12.649 1.00 95.94 184 ILE A C 1
ATOM 1552 O O . ILE A 1 184 ? -16.948 -1.799 12.100 1.00 95.94 184 ILE A O 1
ATOM 1556 N N . PHE A 1 185 ? -14.939 -2.575 12.679 1.00 95.31 185 PHE A N 1
ATOM 1557 C CA . PHE A 1 185 ? -15.079 -3.830 11.944 1.00 95.31 185 PHE A CA 1
ATOM 1558 C C . PHE A 1 185 ? -16.219 -4.735 12.415 1.00 95.31 185 PHE A C 1
ATOM 1560 O O . PHE A 1 185 ? -16.756 -5.496 11.609 1.00 95.31 185 PHE A O 1
ATOM 1567 N N . ARG A 1 186 ? -16.587 -4.686 13.697 1.00 95.12 186 ARG A N 1
ATOM 1568 C CA . ARG A 1 186 ? -17.726 -5.448 14.228 1.00 95.12 186 ARG A CA 1
ATOM 1569 C C . ARG A 1 186 ? -19.068 -4.865 13.792 1.00 95.12 186 ARG A C 1
ATOM 1571 O O . ARG A 1 186 ? -19.993 -5.638 13.583 1.00 95.12 186 ARG A O 1
ATOM 1578 N N . ASN A 1 187 ? -19.151 -3.546 13.622 1.00 94.62 187 ASN A N 1
ATOM 1579 C CA . ASN A 1 187 ? -20.385 -2.844 13.257 1.00 94.62 187 ASN A CA 1
ATOM 1580 C C . ASN A 1 187 ? -20.515 -2.564 11.747 1.00 94.62 187 ASN A C 1
ATOM 1582 O O . ASN A 1 187 ? -21.601 -2.256 11.266 1.00 94.62 187 ASN A O 1
ATOM 1586 N N . ALA A 1 188 ? -19.428 -2.711 10.985 1.00 89.00 188 ALA A N 1
ATOM 1587 C CA . ALA A 1 188 ? -19.406 -2.550 9.531 1.00 89.00 188 ALA A CA 1
ATOM 1588 C C . ALA A 1 188 ? -19.893 -3.788 8.745 1.00 89.00 188 ALA A C 1
ATOM 1590 O O . ALA A 1 188 ? -19.986 -3.721 7.521 1.00 89.00 188 ALA A O 1
ATOM 1591 N N . ARG A 1 189 ? -20.167 -4.910 9.428 1.00 80.94 189 ARG A N 1
ATOM 1592 C CA . ARG A 1 189 ? -20.703 -6.163 8.860 1.00 80.94 189 ARG A CA 1
ATOM 1593 C C . ARG A 1 189 ? -22.211 -6.137 8.860 1.00 80.94 189 ARG A C 1
ATOM 1595 O O . ARG A 1 189 ? -22.774 -5.936 9.955 1.00 80.94 189 ARG A O 1
#

Secondary structure (DSSP, 8-state):
-EEEEEEPPHHHHHHHHHHHHHTHHHHHHTT--EE--SS-HHHH--GGGG-THHHHHHHHHHHHHHHHHGGGG-S---SEEEEEEESSEESEEEETTTEEEEE--GGG---HHHHHHHHHHHHHHHHHHHHHHHHT--HHHHHHHHHHHHHHHH---------SS-THHHHHHHHHHTT-HHHHHHH--

Sequence (189 aa):
MRIKFKINNLEEERRVIARTKKNIAWFKNRGYFFTLPDNRLEEEYSGEKYKISAVIKEWRKTEKIFLKGIKIFNRDIKKTIKVSFTRYGVGGSYFPPDKILININEKYKKSPKEISMTMAHEIIHLFIEPIVRRLKIDHWIKERVVDLILNDIISGLKTAQNLPLETKKIDKAFEDFFPDIEKIFRNAR

Radius of gyration: 16.74 Å; chains: 1; bounding box: 40×33×44 Å

pLDDT: mean 89.65, std 11.99, range [39.66, 98.38]